Protein AF-A0A2V8VB14-F1 (afdb_monomer)

Radius of gyration: 30.66 Å; Cα contacts (8 Å, |Δi|>4): 241; chains: 1; bounding box: 61×97×70 Å

Mean predicted aligned error: 13.15 Å

Structure (mmCIF, N/CA/C/O backbone):
data_AF-A0A2V8VB14-F1
#
_entry.id   AF-A0A2V8VB14-F1
#
loop_
_atom_site.group_PDB
_atom_sit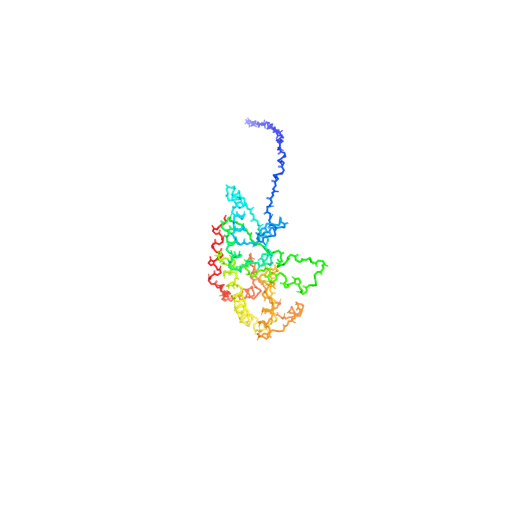e.id
_atom_site.type_symbol
_atom_site.label_atom_id
_atom_site.label_alt_id
_atom_site.label_comp_id
_atom_site.label_asym_id
_atom_site.label_entity_id
_atom_site.label_seq_id
_atom_site.pdbx_PDB_ins_code
_atom_site.Cartn_x
_atom_site.Cartn_y
_atom_site.Cartn_z
_atom_site.occupancy
_atom_site.B_iso_or_equiv
_atom_site.auth_seq_id
_atom_site.auth_comp_id
_atom_site.auth_asym_id
_atom_site.auth_atom_id
_atom_site.pdbx_PDB_model_num
ATOM 1 N N . MET A 1 1 ? -37.534 79.046 22.234 1.00 42.50 1 MET A N 1
ATOM 2 C CA . MET A 1 1 ? -36.492 79.368 21.232 1.00 42.50 1 MET A CA 1
ATOM 3 C C . MET A 1 1 ? -36.001 78.067 20.617 1.00 42.50 1 MET A C 1
ATOM 5 O O . MET A 1 1 ? -35.284 77.313 21.259 1.00 42.50 1 MET A O 1
ATOM 9 N N . SER A 1 2 ? -36.492 77.769 19.418 1.00 41.47 2 SER A N 1
ATOM 10 C CA . SER A 1 2 ? -36.273 76.523 18.681 1.00 41.47 2 SER A CA 1
ATOM 11 C C . SER A 1 2 ? -34.869 76.476 18.072 1.00 41.47 2 SER A C 1
ATOM 13 O O . SER A 1 2 ? -34.457 77.435 17.422 1.00 41.47 2 SER A O 1
ATOM 15 N N . ARG A 1 3 ? -34.145 75.357 18.207 1.00 42.75 3 ARG A N 1
ATOM 16 C CA . ARG A 1 3 ? -32.982 75.057 17.355 1.00 42.75 3 ARG A CA 1
ATOM 17 C C . ARG A 1 3 ? -33.237 73.777 16.570 1.00 42.75 3 ARG A C 1
ATOM 19 O O . ARG A 1 3 ? -33.192 72.672 17.096 1.00 42.75 3 ARG A O 1
ATOM 26 N N . CYS A 1 4 ? -33.534 73.994 15.296 1.00 43.56 4 CYS A N 1
ATOM 27 C CA . CYS A 1 4 ? -33.750 73.007 14.252 1.00 43.56 4 CYS A CA 1
ATOM 28 C C . CYS A 1 4 ? -32.384 72.449 13.805 1.00 43.56 4 CYS A C 1
ATOM 30 O O . CYS A 1 4 ? -31.527 73.219 13.367 1.00 43.56 4 CYS A O 1
ATOM 32 N N . ARG A 1 5 ? -32.147 71.138 13.936 1.00 48.31 5 ARG A N 1
ATOM 33 C CA . ARG A 1 5 ? -30.963 70.466 13.370 1.00 48.31 5 ARG A CA 1
ATOM 34 C C . ARG A 1 5 ? -31.323 69.920 11.988 1.00 48.31 5 ARG A C 1
ATOM 36 O O . ARG A 1 5 ? -32.181 69.054 11.871 1.00 48.31 5 ARG A O 1
ATOM 43 N N . ARG A 1 6 ? -30.677 70.454 10.947 1.00 46.72 6 ARG A N 1
ATOM 44 C CA . ARG A 1 6 ? -30.794 69.985 9.558 1.00 46.72 6 ARG A CA 1
ATOM 45 C C . ARG A 1 6 ? -30.084 68.636 9.410 1.00 46.72 6 ARG A C 1
ATOM 47 O O . ARG A 1 6 ? -28.916 68.526 9.773 1.00 46.72 6 ARG A O 1
ATOM 54 N N . VAL A 1 7 ? -30.779 67.642 8.865 1.00 47.66 7 VAL A N 1
ATOM 55 C CA . VAL A 1 7 ? -30.201 66.361 8.433 1.00 47.66 7 VAL A CA 1
ATOM 56 C C . VAL A 1 7 ? -29.782 66.515 6.972 1.00 47.66 7 VAL A C 1
ATOM 58 O O . VAL A 1 7 ? -30.610 66.855 6.131 1.00 47.66 7 VAL A O 1
ATOM 61 N N . ALA A 1 8 ? -28.499 66.314 6.673 1.00 46.97 8 ALA A N 1
ATOM 62 C CA . ALA A 1 8 ? -27.983 66.274 5.308 1.00 46.97 8 ALA A CA 1
ATOM 63 C C . ALA A 1 8 ? -27.996 64.820 4.813 1.00 46.97 8 ALA A C 1
ATOM 65 O O . ALA A 1 8 ? -27.338 63.964 5.401 1.00 46.97 8 ALA A O 1
ATOM 66 N N . PHE A 1 9 ? -28.750 64.539 3.750 1.00 42.75 9 PHE A N 1
ATOM 67 C CA . PHE A 1 9 ? -28.698 63.262 3.038 1.00 42.75 9 PHE A CA 1
ATOM 68 C C . PHE A 1 9 ? -27.554 63.308 2.019 1.00 42.75 9 PHE A C 1
ATOM 70 O O . PHE A 1 9 ? -27.617 64.060 1.049 1.00 42.75 9 PHE A O 1
ATOM 77 N N . ALA A 1 10 ? -26.509 62.510 2.237 1.00 46.00 10 ALA A N 1
ATOM 78 C CA . ALA A 1 10 ? -25.493 62.241 1.226 1.00 46.00 10 ALA A CA 1
ATOM 79 C C . ALA A 1 10 ? -26.018 61.144 0.286 1.00 46.00 10 ALA A C 1
ATOM 81 O O . ALA A 1 10 ? -26.235 60.010 0.712 1.00 46.00 10 ALA A O 1
ATOM 82 N N . ALA A 1 11 ? -26.262 61.485 -0.979 1.00 48.88 11 ALA A N 1
ATOM 83 C CA . ALA A 1 11 ? -26.625 60.516 -2.007 1.00 48.88 11 ALA A CA 1
ATOM 84 C C . ALA A 1 11 ? -25.375 59.719 -2.418 1.00 48.88 11 ALA A C 1
ATOM 86 O O . ALA A 1 11 ? -24.455 60.262 -3.026 1.00 48.88 11 ALA A O 1
ATOM 87 N N . LEU A 1 12 ? -25.337 58.435 -2.058 1.00 44.59 12 LEU A N 1
ATOM 88 C CA . LEU A 1 12 ? -24.282 57.500 -2.440 1.00 44.59 12 LEU A CA 1
ATOM 89 C C . LEU A 1 12 ? -24.623 56.899 -3.812 1.00 44.59 12 LEU A C 1
ATOM 91 O O . LEU A 1 12 ? -25.447 55.994 -3.916 1.00 44.59 12 LEU A O 1
ATOM 95 N N . THR A 1 13 ? -24.014 57.409 -4.881 1.00 52.06 13 THR A N 1
ATOM 96 C CA . THR A 1 13 ? -24.092 56.796 -6.215 1.00 52.06 13 THR A CA 1
ATOM 97 C C . THR A 1 13 ? -23.213 55.548 -6.257 1.00 52.06 13 THR A C 1
ATOM 99 O O . THR A 1 13 ? -21.988 55.644 -6.318 1.00 52.06 13 THR A O 1
ATOM 102 N N . ILE A 1 14 ? -23.838 54.372 -6.217 1.00 52.91 14 ILE A N 1
ATOM 103 C CA . ILE A 1 14 ? -23.174 53.083 -6.423 1.00 52.91 14 ILE A CA 1
ATOM 104 C C . ILE A 1 14 ? -23.005 52.883 -7.936 1.00 52.91 14 ILE A C 1
ATOM 106 O O . ILE A 1 14 ? -23.951 52.510 -8.627 1.00 52.91 14 ILE A O 1
ATOM 110 N N . SER A 1 15 ? -21.806 53.145 -8.463 1.00 55.78 15 SER A N 1
ATOM 111 C CA . SER A 1 15 ? -21.434 52.709 -9.815 1.00 55.78 15 SER A CA 1
ATOM 112 C C . SER A 1 15 ? -21.191 51.202 -9.802 1.00 55.78 15 SER A C 1
ATOM 114 O O . SER A 1 15 ? -20.172 50.739 -9.293 1.00 55.78 15 SER A O 1
ATOM 116 N N . LEU A 1 16 ? -22.124 50.433 -10.369 1.00 52.19 16 LEU A N 1
ATOM 117 C CA . LEU A 1 16 ? -21.922 49.018 -10.674 1.00 52.19 16 LEU A CA 1
ATOM 118 C C . LEU A 1 16 ? -20.965 48.913 -11.870 1.00 52.19 16 LEU A C 1
ATOM 120 O O . LEU A 1 16 ? -21.374 48.953 -13.028 1.00 52.19 16 LEU A O 1
ATOM 124 N N . THR A 1 17 ? -19.667 48.798 -11.603 1.00 55.78 17 THR A N 1
ATOM 125 C CA . THR A 1 17 ? -18.705 48.357 -12.615 1.00 55.78 17 THR A CA 1
ATOM 126 C C . THR A 1 17 ? -18.816 46.842 -12.743 1.00 55.78 17 THR A C 1
ATOM 128 O O . THR A 1 17 ? -18.258 46.100 -11.937 1.00 55.78 17 THR A O 1
ATOM 131 N N . THR A 1 18 ? -19.553 46.361 -13.742 1.00 58.03 18 THR A N 1
ATOM 132 C CA . THR A 1 18 ? -19.486 44.963 -14.184 1.00 58.03 18 THR A CA 1
ATOM 133 C C . THR A 1 18 ? -18.095 44.685 -14.745 1.00 58.03 18 THR A C 1
ATOM 135 O O . THR A 1 18 ? -17.812 44.964 -15.909 1.00 58.03 18 THR A O 1
ATOM 138 N N . SER A 1 19 ? -17.205 44.154 -13.910 1.00 54.72 19 SER A N 1
ATOM 139 C CA . SER A 1 19 ? -15.933 43.593 -14.355 1.00 54.72 19 SER A CA 1
ATOM 140 C C . SER A 1 19 ? -16.215 42.316 -15.145 1.00 54.72 19 SER A C 1
ATOM 142 O O . SER A 1 19 ? -16.566 41.289 -14.567 1.00 54.72 19 SER A O 1
ATOM 144 N N . LEU A 1 20 ? -16.072 42.368 -16.473 1.00 56.78 20 LEU A N 1
ATOM 145 C CA . LEU A 1 20 ? -15.938 41.153 -17.271 1.00 56.78 20 LEU A CA 1
ATOM 146 C C . LEU A 1 20 ? -14.632 40.472 -16.851 1.00 56.78 20 LEU A C 1
ATOM 148 O O . LEU A 1 20 ? -13.548 40.928 -17.209 1.00 56.78 20 LEU A O 1
ATOM 152 N N . VAL A 1 21 ? -14.734 39.392 -16.080 1.00 61.16 21 VAL A N 1
ATOM 153 C CA . VAL A 1 21 ? -13.616 38.470 -15.878 1.00 61.16 21 VAL A CA 1
ATOM 154 C C . VAL A 1 21 ? -13.456 37.695 -17.189 1.00 61.16 21 VAL A C 1
ATOM 156 O O . VAL A 1 21 ? -14.388 36.982 -17.571 1.00 61.16 21 VAL A O 1
ATOM 159 N N . PRO A 1 22 ? -12.338 37.833 -17.926 1.00 59.81 22 PRO A N 1
ATOM 160 C CA . PRO A 1 22 ? -12.114 37.012 -19.104 1.00 59.81 22 PRO A CA 1
ATOM 161 C C . PRO A 1 22 ? -12.074 35.547 -18.665 1.00 59.81 22 PRO A C 1
ATOM 163 O O . PRO A 1 22 ? -11.322 35.184 -17.761 1.00 59.81 22 PRO A O 1
ATOM 166 N N . ALA A 1 23 ? -12.903 34.710 -19.289 1.00 63.03 23 ALA A N 1
ATOM 167 C CA . ALA A 1 23 ? -12.867 33.271 -19.083 1.00 63.03 23 ALA A CA 1
ATOM 168 C C . ALA A 1 23 ? -11.473 32.766 -19.480 1.00 63.03 23 ALA A C 1
ATOM 170 O O . ALA A 1 23 ? -11.118 32.733 -20.660 1.00 63.03 23 ALA A O 1
ATOM 171 N N . GLN A 1 24 ? -10.656 32.430 -18.484 1.00 62.25 24 GLN A N 1
ATOM 172 C CA . GLN A 1 24 ? -9.349 31.833 -18.704 1.00 62.25 24 GLN A CA 1
ATOM 173 C C . GLN A 1 24 ? -9.594 30.485 -19.384 1.00 62.25 24 GLN A C 1
ATOM 175 O O . GLN A 1 24 ? -10.241 29.604 -18.817 1.00 62.25 24 GLN A O 1
ATOM 180 N N . SER A 1 25 ? -9.148 30.345 -20.634 1.00 65.25 25 SER A N 1
ATOM 181 C CA . SER A 1 25 ? -9.220 29.054 -21.319 1.00 65.25 25 SER A CA 1
ATOM 182 C C . SER A 1 25 ? -8.457 28.034 -20.470 1.00 65.25 25 SER A C 1
ATOM 184 O O . SER A 1 25 ? -7.336 28.348 -20.059 1.00 65.25 25 SER A O 1
ATOM 186 N N . PRO A 1 26 ? -9.034 26.858 -20.162 1.00 65.81 26 PRO A N 1
ATOM 187 C CA . PRO A 1 26 ? -8.383 25.906 -19.278 1.00 65.81 26 PRO A CA 1
ATOM 188 C C . PRO A 1 26 ? -7.010 25.546 -19.845 1.00 65.81 26 PRO A C 1
ATOM 190 O O . PRO A 1 26 ? -6.874 25.216 -21.028 1.00 65.81 26 PRO A O 1
ATOM 193 N N . THR A 1 27 ? -5.985 25.658 -19.004 1.00 80.19 27 THR A N 1
ATOM 194 C CA . THR A 1 27 ? -4.608 25.308 -19.346 1.00 80.19 27 THR A CA 1
ATOM 195 C C . THR A 1 27 ? -4.585 23.860 -19.831 1.00 80.19 27 THR A C 1
ATOM 197 O O . THR A 1 27 ? -5.012 22.961 -19.107 1.00 80.19 27 THR A O 1
ATOM 200 N N . LYS A 1 28 ? -4.117 23.611 -21.059 1.00 86.44 28 LYS A N 1
ATOM 201 C CA . LYS A 1 28 ? -3.974 22.241 -21.572 1.00 86.44 28 LYS A CA 1
ATOM 202 C C . LYS A 1 28 ? -2.839 21.553 -20.809 1.00 86.44 28 LYS A C 1
ATOM 204 O O . LYS A 1 28 ? -1.723 22.065 -20.796 1.00 86.44 28 LYS A O 1
ATOM 209 N N . GLN A 1 29 ? -3.129 20.422 -20.174 1.00 90.25 29 GLN A N 1
ATOM 210 C CA . GLN A 1 29 ? -2.177 19.629 -19.389 1.00 90.25 29 GLN A CA 1
ATOM 211 C C . GLN A 1 29 ? -1.968 18.262 -20.052 1.00 90.25 29 GLN A C 1
ATOM 213 O O . GLN A 1 29 ? -2.895 17.722 -20.654 1.00 90.25 29 GLN A O 1
ATOM 218 N N . VAL A 1 30 ? -0.758 17.710 -19.946 1.00 92.69 30 VAL A N 1
ATOM 219 C CA . VAL A 1 30 ? -0.406 16.380 -20.461 1.00 92.69 30 VAL A CA 1
ATOM 220 C C . VAL A 1 30 ? 0.499 15.663 -19.460 1.00 92.69 30 VAL A C 1
ATOM 222 O O . VAL A 1 30 ? 1.420 16.270 -18.918 1.00 92.69 30 VAL A O 1
ATOM 225 N N . ALA A 1 31 ? 0.229 14.380 -19.221 1.00 93.25 31 ALA A N 1
ATOM 226 C CA . ALA A 1 31 ? 1.136 13.462 -18.539 1.00 93.25 31 ALA A CA 1
ATOM 227 C C . ALA A 1 31 ? 1.784 12.554 -19.591 1.00 93.25 31 ALA A C 1
ATOM 229 O O . ALA A 1 31 ? 1.087 12.057 -20.478 1.00 93.25 31 ALA A O 1
ATOM 230 N N . ILE A 1 32 ? 3.101 12.359 -19.514 1.00 96.44 32 ILE A N 1
ATOM 231 C CA . ILE A 1 32 ? 3.838 11.524 -20.466 1.00 96.44 32 ILE A CA 1
ATOM 232 C C . ILE A 1 32 ? 4.141 10.183 -19.806 1.00 96.44 32 ILE A C 1
ATOM 234 O O . ILE A 1 32 ? 4.781 10.121 -18.756 1.00 96.44 32 ILE A O 1
ATOM 238 N N . THR A 1 33 ? 3.690 9.116 -20.456 1.00 96.31 33 THR A N 1
ATOM 239 C CA . THR A 1 33 ? 4.007 7.733 -20.099 1.00 96.31 33 THR A CA 1
ATOM 240 C C . THR A 1 33 ? 4.707 7.068 -21.279 1.00 96.31 33 THR A C 1
ATOM 242 O O . THR A 1 33 ? 4.467 7.451 -22.427 1.00 96.31 33 THR A O 1
ATOM 245 N N . ILE A 1 34 ? 5.624 6.144 -21.003 1.00 97.69 34 ILE A N 1
ATOM 246 C CA . ILE A 1 34 ? 6.343 5.385 -22.028 1.00 97.69 34 ILE A CA 1
ATOM 247 C C . ILE A 1 34 ? 6.251 3.909 -21.666 1.00 97.69 34 ILE A C 1
ATOM 249 O O . ILE A 1 34 ? 6.759 3.498 -20.624 1.00 97.69 34 ILE A O 1
ATOM 253 N N . ASP A 1 35 ? 5.607 3.137 -22.532 1.00 96.62 35 ASP A N 1
ATOM 254 C CA . ASP A 1 35 ? 5.442 1.696 -22.364 1.00 96.62 35 ASP A CA 1
ATOM 255 C C . ASP A 1 35 ? 6.637 0.934 -22.945 1.00 96.62 35 ASP A C 1
ATOM 257 O O . ASP A 1 35 ? 7.522 1.504 -23.592 1.00 96.62 35 ASP A O 1
ATOM 261 N N . ASP A 1 36 ? 6.645 -0.377 -22.721 1.00 95.62 36 ASP A N 1
ATOM 262 C CA . ASP A 1 36 ? 7.582 -1.312 -23.335 1.00 95.62 36 ASP A CA 1
ATOM 263 C C . ASP A 1 36 ? 9.054 -1.153 -22.927 1.00 95.62 36 ASP A C 1
ATOM 265 O O . ASP A 1 36 ? 9.962 -1.560 -23.658 1.00 95.62 36 ASP A O 1
ATOM 269 N N . LEU A 1 37 ? 9.343 -0.616 -21.739 1.00 96.56 37 LEU A N 1
ATOM 270 C CA . LEU A 1 37 ? 10.720 -0.605 -21.240 1.00 96.56 37 LEU A CA 1
ATOM 271 C C . LEU A 1 37 ? 11.248 -2.049 -21.100 1.00 96.56 37 LEU A C 1
ATOM 273 O O . LEU A 1 37 ? 10.503 -2.944 -20.699 1.00 96.56 37 LEU A O 1
ATOM 277 N N . PRO A 1 38 ? 12.544 -2.293 -21.367 1.00 94.62 38 PRO A N 1
ATOM 278 C CA . PRO A 1 38 ? 13.580 -1.304 -21.682 1.00 94.62 38 PRO A CA 1
ATOM 279 C C . PRO A 1 38 ? 13.706 -0.956 -23.180 1.00 94.62 38 PRO A C 1
ATOM 281 O O . PRO A 1 38 ? 14.567 -0.148 -23.530 1.00 94.62 38 PRO A O 1
ATOM 284 N N . LEU A 1 39 ? 12.897 -1.560 -24.060 1.00 93.81 39 LEU A N 1
ATOM 285 C CA . LEU A 1 39 ? 12.941 -1.341 -25.506 1.00 93.81 39 LEU A CA 1
ATOM 286 C C . LEU A 1 39 ? 11.590 -1.641 -26.179 1.00 93.81 39 LEU A C 1
ATOM 288 O O . LEU A 1 39 ? 11.083 -2.759 -26.092 1.00 93.81 39 LEU A O 1
ATOM 292 N N . GLY A 1 40 ? 11.074 -0.672 -26.941 1.00 90.06 40 GLY A N 1
ATOM 293 C CA . GLY A 1 40 ? 9.864 -0.818 -27.753 1.00 90.06 40 GLY A CA 1
ATOM 294 C C . GLY A 1 40 ? 9.991 -1.802 -28.927 1.00 90.06 40 GLY A C 1
ATOM 295 O O . GLY A 1 40 ? 11.020 -2.425 -29.162 1.00 90.06 40 GLY A O 1
ATOM 296 N N . GLY A 1 41 ? 8.908 -1.975 -29.686 1.00 82.75 41 GLY A N 1
ATOM 297 C CA . GLY A 1 41 ? 8.834 -2.917 -30.815 1.00 82.75 41 GLY A CA 1
ATOM 298 C C . GLY A 1 41 ? 9.439 -2.429 -32.140 1.00 82.75 41 GLY A C 1
ATOM 299 O O . GLY A 1 41 ? 8.901 -2.763 -33.190 1.00 82.75 41 GLY A O 1
ATOM 300 N N . ASP A 1 42 ? 10.507 -1.626 -32.127 1.00 82.69 42 ASP A N 1
ATOM 301 C CA . ASP A 1 42 ? 11.089 -1.018 -33.340 1.00 82.69 42 ASP A CA 1
ATOM 302 C C . ASP A 1 42 ? 12.119 -1.911 -34.069 1.00 82.69 42 ASP A C 1
ATOM 304 O O . ASP A 1 42 ? 12.643 -1.534 -35.117 1.00 82.69 42 ASP A O 1
ATOM 308 N N . GLY A 1 43 ? 12.402 -3.102 -33.528 1.00 81.94 43 GLY A N 1
ATOM 309 C CA . GLY A 1 43 ? 13.374 -4.051 -34.079 1.00 81.94 43 GLY A CA 1
ATOM 310 C C . GLY A 1 43 ? 14.835 -3.727 -33.751 1.00 81.94 43 GLY A C 1
ATOM 311 O O . GLY A 1 43 ? 15.732 -4.395 -34.269 1.00 81.94 43 GLY A O 1
ATOM 312 N N . SER A 1 44 ? 15.095 -2.732 -32.897 1.00 87.94 44 SER A N 1
ATOM 313 C CA . SER A 1 44 ? 16.443 -2.422 -32.422 1.00 87.94 44 SER A CA 1
ATOM 314 C C . SER A 1 44 ? 17.050 -3.581 -31.607 1.00 87.94 44 SER A C 1
ATOM 316 O O . SER A 1 44 ? 16.325 -4.379 -31.007 1.00 87.94 44 SER A O 1
ATOM 318 N N . PRO A 1 45 ? 18.391 -3.692 -31.532 1.00 90.50 45 PRO A N 1
ATOM 319 C CA . PRO A 1 45 ? 19.039 -4.688 -30.684 1.00 90.50 45 PRO A CA 1
ATOM 320 C C . PRO A 1 45 ? 18.688 -4.516 -29.197 1.00 90.50 45 PRO A C 1
ATOM 322 O O . PRO A 1 45 ? 18.844 -3.433 -28.632 1.00 90.50 45 PRO A O 1
ATOM 325 N N . CYS A 1 46 ? 18.276 -5.612 -28.553 1.00 91.12 46 CYS A N 1
ATOM 326 C CA . CYS A 1 46 ? 17.889 -5.667 -27.135 1.00 91.12 46 CYS A CA 1
ATOM 327 C C . CYS A 1 46 ? 19.079 -5.935 -26.187 1.00 91.12 46 CYS A C 1
ATOM 329 O O . CYS A 1 46 ? 18.892 -6.427 -25.075 1.00 91.12 46 CYS A O 1
ATOM 331 N N . ASP A 1 47 ? 20.313 -5.652 -26.616 1.00 94.00 47 ASP A N 1
ATOM 332 C CA . ASP A 1 47 ? 21.498 -5.758 -25.762 1.00 94.00 47 ASP A CA 1
ATOM 333 C C . ASP A 1 47 ? 21.656 -4.517 -24.867 1.00 94.00 47 ASP A C 1
ATOM 335 O O . ASP A 1 47 ? 21.224 -3.409 -25.207 1.00 94.00 47 ASP A O 1
ATOM 339 N N . PHE A 1 48 ? 22.324 -4.679 -23.721 1.00 94.56 48 PHE A N 1
ATOM 340 C CA . PHE A 1 48 ? 22.476 -3.605 -22.737 1.00 94.56 48 PHE A CA 1
ATOM 341 C C . PHE A 1 48 ? 23.124 -2.337 -23.310 1.00 94.56 48 PHE A C 1
ATOM 343 O O . PHE A 1 48 ? 22.733 -1.226 -22.954 1.00 94.56 48 PHE A O 1
ATOM 350 N N . GLN A 1 49 ? 24.098 -2.460 -24.216 1.00 95.25 49 GLN A N 1
ATOM 351 C CA . GLN A 1 49 ? 24.795 -1.296 -24.761 1.00 95.25 49 GLN A CA 1
ATOM 352 C C . GLN A 1 49 ? 23.894 -0.487 -25.693 1.00 95.25 49 GLN A C 1
ATOM 354 O O . GLN A 1 49 ? 23.913 0.748 -25.645 1.00 95.25 49 GLN A O 1
ATOM 359 N N . SER A 1 50 ? 23.105 -1.167 -26.520 1.00 94.75 50 SER A N 1
ATOM 360 C CA . SER A 1 50 ? 22.124 -0.546 -27.410 1.00 94.75 50 SER A CA 1
ATOM 361 C C . SER A 1 50 ? 21.002 0.131 -26.626 1.00 94.75 50 SER A C 1
ATOM 363 O O . SER A 1 50 ? 20.778 1.332 -26.814 1.00 94.75 50 SER A O 1
ATOM 365 N N . VAL A 1 51 ? 20.408 -0.571 -25.656 1.00 96.38 51 VAL A N 1
ATOM 366 C CA . VAL A 1 51 ? 19.387 -0.020 -24.749 1.00 96.38 51 VAL A CA 1
ATOM 367 C C . VAL A 1 51 ? 19.913 1.186 -23.976 1.00 96.38 51 VAL A C 1
ATOM 369 O O . VAL A 1 51 ? 19.241 2.214 -23.908 1.00 96.38 51 VAL A O 1
ATOM 372 N N . ARG A 1 52 ? 21.136 1.119 -23.441 1.00 96.38 52 ARG A N 1
ATOM 373 C CA . ARG A 1 52 ? 21.755 2.230 -22.708 1.00 96.38 52 ARG A CA 1
ATOM 374 C C . ARG A 1 52 ? 21.905 3.477 -23.579 1.00 96.38 52 ARG A C 1
ATOM 376 O O . ARG A 1 52 ? 21.559 4.572 -23.141 1.00 96.38 52 ARG A O 1
ATOM 383 N N . ARG A 1 53 ? 22.408 3.336 -24.813 1.00 97.19 53 ARG A N 1
ATOM 384 C CA . ARG A 1 53 ? 22.579 4.477 -25.736 1.00 97.19 53 ARG A CA 1
ATOM 385 C C . ARG A 1 53 ? 21.242 5.100 -26.121 1.00 97.19 53 ARG A C 1
ATOM 387 O O . ARG A 1 53 ? 21.127 6.323 -26.126 1.00 97.19 53 ARG A O 1
ATOM 394 N N . MET A 1 54 ? 20.249 4.271 -26.435 1.00 96.81 54 MET A N 1
ATOM 395 C CA . MET A 1 54 ? 18.899 4.734 -26.749 1.00 96.81 54 MET A CA 1
ATOM 396 C C . MET A 1 54 ? 18.280 5.462 -25.550 1.00 96.81 54 MET A C 1
ATOM 398 O O . MET A 1 54 ? 17.841 6.599 -25.691 1.00 96.81 54 MET A O 1
ATOM 402 N N . THR A 1 55 ? 18.315 4.845 -24.368 1.00 97.38 55 THR A N 1
ATOM 403 C CA . THR A 1 55 ? 17.732 5.390 -23.134 1.00 97.38 55 THR A CA 1
ATOM 404 C C . THR A 1 55 ? 18.346 6.739 -22.767 1.00 97.38 55 THR A C 1
ATOM 406 O O . THR A 1 55 ? 17.620 7.673 -22.444 1.00 97.38 55 THR A O 1
ATOM 409 N N . ALA A 1 56 ? 19.672 6.890 -22.879 1.00 97.62 56 ALA A N 1
ATOM 410 C CA . ALA A 1 56 ? 20.335 8.171 -22.628 1.00 97.62 56 ALA A CA 1
ATOM 411 C C . ALA A 1 56 ? 19.812 9.291 -23.545 1.00 97.62 56 ALA A C 1
ATOM 413 O O . ALA A 1 56 ? 19.511 10.381 -23.068 1.00 97.62 56 ALA A O 1
ATOM 414 N N . ARG A 1 57 ? 19.662 9.007 -24.846 1.00 97.56 57 ARG A N 1
ATOM 415 C CA . ARG A 1 57 ? 19.135 9.971 -25.829 1.00 97.56 57 ARG A CA 1
ATOM 416 C C . ARG A 1 57 ? 17.657 10.280 -25.602 1.00 97.56 57 ARG A C 1
ATOM 418 O O . ARG A 1 57 ? 17.243 11.419 -25.774 1.00 97.56 57 ARG A O 1
ATOM 425 N N . LEU A 1 58 ? 16.868 9.276 -25.219 1.00 97.56 58 LEU A N 1
ATOM 426 C CA . LEU A 1 58 ? 15.442 9.440 -24.940 1.00 97.56 58 LEU A CA 1
ATOM 427 C C . LEU A 1 58 ? 15.204 10.321 -23.708 1.00 97.56 58 LEU A C 1
ATOM 429 O O . LEU A 1 58 ? 14.310 11.160 -23.729 1.00 97.56 58 LEU A O 1
ATOM 433 N N . LEU A 1 59 ? 16.004 10.144 -22.652 1.00 98.06 59 LEU A N 1
ATOM 434 C CA . LEU A 1 59 ? 15.837 10.848 -21.378 1.00 98.06 59 LEU A CA 1
ATOM 435 C C . LEU A 1 59 ? 16.421 12.267 -21.366 1.00 98.06 59 LEU A C 1
ATOM 437 O O . LEU A 1 59 ? 15.992 13.088 -20.557 1.00 98.06 59 LEU A O 1
ATOM 441 N N . GLU A 1 60 ? 17.356 12.581 -22.264 1.00 97.88 60 GLU A N 1
ATOM 442 C CA . GLU A 1 60 ? 17.970 13.909 -22.386 1.00 97.88 60 GLU A CA 1
ATOM 443 C C . GLU A 1 60 ? 16.953 15.075 -22.386 1.00 97.88 60 GLU A C 1
ATOM 445 O O . GLU A 1 60 ? 17.086 15.963 -21.536 1.00 97.88 60 GLU A O 1
ATOM 450 N N . PRO A 1 61 ? 15.908 15.103 -23.242 1.00 97.81 61 PRO A N 1
ATOM 451 C CA . PRO A 1 61 ? 14.932 16.193 -23.239 1.00 97.81 61 PRO A CA 1
ATOM 452 C C . PRO A 1 61 ? 14.111 16.277 -21.945 1.00 97.81 61 PRO A C 1
ATOM 454 O O . PRO A 1 61 ? 13.799 17.388 -21.511 1.00 97.81 61 PRO A O 1
ATOM 457 N N . PHE A 1 62 ? 13.789 15.143 -21.310 1.00 97.25 62 PHE A N 1
ATOM 458 C CA . PHE A 1 62 ? 13.054 15.120 -20.039 1.00 97.25 62 PHE A CA 1
ATOM 459 C C . PHE A 1 62 ? 13.871 15.757 -18.918 1.00 97.25 62 PHE A C 1
ATOM 461 O O . PHE A 1 62 ? 13.355 16.586 -18.170 1.00 97.25 62 PHE A O 1
ATOM 468 N N . ILE A 1 63 ? 15.167 15.444 -18.860 1.00 96.06 63 ILE A N 1
ATOM 469 C CA . ILE A 1 63 ? 16.097 16.036 -17.896 1.00 96.06 63 ILE A CA 1
ATOM 470 C C . ILE A 1 63 ? 16.261 17.536 -18.169 1.00 96.06 63 ILE A C 1
ATOM 472 O O . ILE A 1 63 ? 16.099 18.350 -17.259 1.00 96.06 63 ILE A O 1
ATOM 476 N N . ALA A 1 64 ? 16.543 17.917 -19.420 1.00 96.38 64 ALA A N 1
ATOM 477 C CA . ALA A 1 64 ? 16.817 19.305 -19.797 1.00 96.38 64 ALA A CA 1
ATOM 478 C C . ALA A 1 64 ? 15.633 20.242 -19.511 1.00 96.38 64 ALA A C 1
ATOM 480 O O . ALA A 1 64 ? 15.823 21.380 -19.079 1.00 96.38 64 ALA A O 1
ATOM 481 N N . GLN A 1 65 ? 14.409 19.753 -19.722 1.00 96.19 65 GLN A N 1
ATOM 482 C CA . GLN A 1 65 ? 13.181 20.528 -19.543 1.00 96.19 65 GLN A CA 1
ATOM 483 C C . GLN A 1 65 ? 12.490 20.266 -18.196 1.00 96.19 65 GLN A C 1
ATOM 485 O O . GLN A 1 65 ? 11.467 20.885 -17.916 1.00 96.19 65 GLN A O 1
ATOM 490 N N . ARG A 1 66 ? 13.050 19.387 -17.349 1.00 93.31 66 ARG A N 1
ATOM 491 C CA . ARG A 1 66 ? 12.455 18.935 -16.076 1.00 93.31 66 ARG A CA 1
ATOM 492 C C . ARG A 1 66 ? 11.019 18.429 -16.245 1.00 93.31 66 ARG A C 1
ATOM 494 O O . ARG A 1 66 ? 10.139 18.747 -15.447 1.00 93.31 66 ARG A O 1
ATOM 501 N N . VAL A 1 67 ? 10.782 17.672 -17.312 1.00 95.12 67 VAL A N 1
ATOM 502 C CA . VAL A 1 67 ? 9.460 17.133 -17.642 1.00 95.12 67 VAL A CA 1
ATOM 503 C C . VAL A 1 67 ? 9.264 15.810 -16.897 1.00 95.12 67 VAL A C 1
ATOM 505 O O . VAL A 1 67 ? 10.075 14.903 -17.086 1.00 95.12 67 VAL A O 1
ATOM 508 N N . PRO A 1 68 ? 8.208 15.667 -16.073 1.00 91.81 68 PRO A N 1
ATOM 509 C CA . PRO A 1 68 ? 7.886 14.398 -15.430 1.00 91.81 68 PRO A CA 1
ATOM 510 C C . PRO A 1 68 ? 7.550 13.320 -16.463 1.00 91.81 68 PRO A C 1
ATOM 512 O O . PRO A 1 68 ? 6.857 13.589 -17.447 1.00 91.81 68 PRO A O 1
ATOM 515 N N . VAL A 1 69 ? 8.009 12.095 -16.217 1.00 95.81 69 VAL A N 1
ATOM 516 C CA . VAL A 1 69 ? 7.735 10.936 -17.071 1.00 95.81 69 VAL A CA 1
ATOM 517 C C . VAL A 1 69 ? 7.594 9.675 -16.226 1.00 95.81 69 VAL A C 1
ATOM 519 O O . VAL A 1 69 ? 8.291 9.509 -15.224 1.00 95.81 69 VAL A O 1
ATOM 522 N N . THR A 1 70 ? 6.702 8.778 -16.637 1.00 97.31 70 THR A N 1
ATOM 523 C CA . THR A 1 70 ? 6.547 7.447 -16.035 1.00 97.31 70 THR A CA 1
ATOM 524 C C . THR A 1 70 ? 6.843 6.377 -17.082 1.00 97.31 70 THR A C 1
ATOM 526 O O . THR A 1 70 ? 6.275 6.413 -18.171 1.00 97.31 70 THR A O 1
ATOM 529 N N . GLY A 1 71 ? 7.736 5.436 -16.771 1.00 97.56 71 GLY A N 1
ATOM 530 C CA . GLY A 1 71 ? 8.063 4.304 -17.642 1.00 97.56 71 GLY A CA 1
ATOM 531 C C . GLY A 1 71 ? 7.400 3.008 -17.175 1.00 97.56 71 GLY A C 1
ATOM 532 O O . GLY A 1 71 ? 7.474 2.685 -15.992 1.00 97.56 71 GLY A O 1
ATOM 533 N N . PHE A 1 72 ? 6.793 2.242 -18.080 1.00 97.94 72 PHE A N 1
ATOM 534 C CA . PHE A 1 72 ? 6.184 0.944 -17.780 1.00 97.94 72 PHE A CA 1
ATOM 535 C C . PHE A 1 72 ? 7.042 -0.207 -18.331 1.00 97.94 72 PHE A C 1
ATOM 537 O O . PHE A 1 72 ? 7.383 -0.242 -19.512 1.00 97.94 72 PHE A O 1
ATOM 544 N N . VAL A 1 73 ? 7.434 -1.135 -17.452 1.00 97.94 73 VAL A N 1
ATOM 545 C CA . VAL A 1 73 ? 8.501 -2.120 -17.690 1.00 97.94 73 VAL A CA 1
ATOM 546 C C . VAL A 1 73 ? 7.954 -3.509 -18.013 1.00 97.94 73 VAL A C 1
ATOM 548 O O . VAL A 1 73 ? 7.153 -4.058 -17.258 1.00 97.94 73 VAL A O 1
ATOM 551 N N . ASN A 1 74 ? 8.470 -4.108 -19.091 1.00 97.00 74 ASN A N 1
ATOM 552 C CA . ASN A 1 74 ? 8.374 -5.534 -19.389 1.00 97.00 74 ASN A CA 1
ATOM 553 C C . ASN A 1 74 ? 9.703 -6.241 -19.100 1.00 97.00 74 ASN A C 1
ATOM 555 O O . ASN A 1 74 ? 10.584 -6.322 -19.961 1.00 97.00 74 ASN A O 1
ATOM 559 N N . GLU A 1 75 ? 9.857 -6.809 -17.904 1.00 95.88 75 GLU A N 1
ATOM 560 C CA . GLU A 1 75 ? 11.129 -7.432 -17.496 1.00 95.88 75 GLU A CA 1
ATOM 561 C C . GLU A 1 75 ? 11.549 -8.628 -18.370 1.00 95.88 75 GLU A C 1
ATOM 563 O O . GLU A 1 75 ? 12.727 -8.973 -18.427 1.00 95.88 75 GLU A O 1
ATOM 568 N N . GLY A 1 76 ? 10.604 -9.258 -19.072 1.00 93.31 76 GLY A N 1
ATOM 569 C CA . GLY A 1 76 ? 10.836 -10.401 -19.953 1.00 93.31 76 GLY A CA 1
ATOM 570 C C . GLY A 1 76 ? 11.151 -10.055 -21.408 1.00 93.31 76 GLY A C 1
ATOM 571 O O . GLY A 1 76 ? 11.340 -10.972 -22.208 1.00 93.31 76 GLY A O 1
ATOM 572 N N . ARG A 1 77 ? 11.190 -8.768 -21.781 1.00 90.06 77 ARG A N 1
ATOM 573 C CA . ARG A 1 77 ? 11.303 -8.349 -23.187 1.00 90.06 77 ARG A 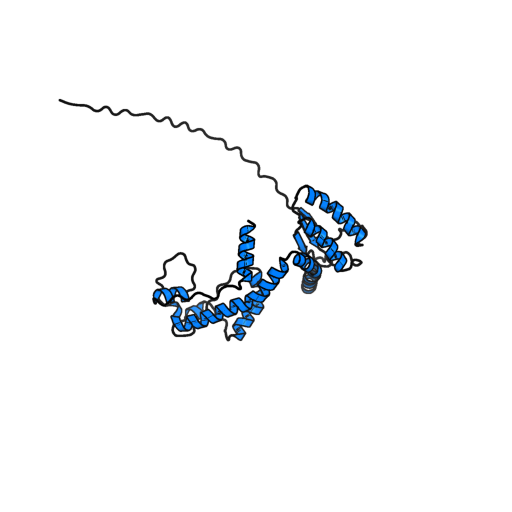CA 1
ATOM 574 C C . ARG A 1 77 ? 12.702 -8.573 -23.767 1.00 90.06 77 ARG A C 1
ATOM 576 O O . ARG A 1 77 ? 12.848 -9.304 -24.747 1.00 90.06 77 ARG A O 1
ATOM 583 N N . CYS A 1 78 ? 13.740 -8.015 -23.140 1.00 90.69 78 CYS A N 1
ATOM 584 C CA . CYS A 1 78 ? 15.134 -8.236 -23.546 1.00 90.69 78 CYS A CA 1
ATOM 585 C C . CYS A 1 78 ? 15.718 -9.490 -22.884 1.00 90.69 78 CYS A C 1
ATOM 587 O O . CYS A 1 78 ? 16.406 -9.402 -21.872 1.00 90.69 78 CYS A O 1
ATOM 589 N N . ARG A 1 79 ? 15.461 -10.664 -23.472 1.00 85.00 79 ARG A N 1
ATOM 590 C CA . ARG A 1 79 ? 15.898 -11.967 -22.927 1.00 85.00 79 ARG A CA 1
ATOM 591 C C . ARG A 1 79 ? 17.416 -12.141 -22.812 1.00 85.00 79 ARG A C 1
ATOM 593 O O . ARG A 1 79 ? 17.860 -12.890 -21.948 1.00 85.00 79 ARG A O 1
ATOM 600 N N . ASP A 1 80 ? 18.185 -11.444 -23.643 1.00 85.38 80 ASP A N 1
ATOM 601 C CA . ASP A 1 80 ? 19.654 -11.490 -23.620 1.00 85.38 80 ASP A CA 1
ATOM 602 C C . ASP A 1 80 ? 20.260 -10.592 -22.529 1.00 85.38 80 ASP A C 1
ATOM 604 O O . ASP A 1 80 ? 21.464 -10.635 -22.282 1.00 85.38 80 ASP A O 1
ATOM 608 N N . MET A 1 81 ? 19.437 -9.771 -21.870 1.00 91.75 81 MET A N 1
ATOM 609 C CA . MET A 1 81 ? 19.867 -8.878 -20.806 1.00 91.75 81 MET A CA 1
ATOM 610 C C . MET A 1 81 ? 19.788 -9.586 -19.455 1.00 91.75 81 MET A C 1
ATOM 612 O O . MET A 1 81 ? 18.759 -10.148 -19.076 1.00 91.75 81 MET A O 1
ATOM 616 N N . THR A 1 82 ? 20.869 -9.526 -18.682 1.00 95.06 82 THR A N 1
ATOM 617 C CA . THR A 1 82 ? 20.851 -10.044 -17.311 1.00 95.06 82 THR A CA 1
ATOM 618 C C . THR A 1 82 ? 19.976 -9.163 -16.405 1.00 95.06 82 THR A C 1
ATOM 620 O O . THR A 1 82 ? 19.855 -7.959 -16.646 1.00 95.06 82 THR A O 1
ATOM 623 N N . PRO A 1 83 ? 19.434 -9.687 -15.286 1.00 93.88 83 PRO A N 1
ATOM 624 C CA . PRO A 1 83 ? 18.684 -8.869 -14.326 1.00 93.88 83 PRO A CA 1
ATOM 625 C C . PRO A 1 83 ? 19.460 -7.645 -13.816 1.00 93.88 83 PRO A C 1
ATOM 627 O O . PRO A 1 83 ? 18.877 -6.594 -13.562 1.00 93.88 83 PRO A O 1
ATOM 630 N N . ARG A 1 84 ? 20.792 -7.758 -13.700 1.00 94.12 84 ARG A N 1
ATOM 631 C CA . ARG A 1 84 ? 21.680 -6.656 -13.299 1.00 94.12 84 ARG A CA 1
ATOM 632 C C . ARG A 1 84 ? 21.742 -5.556 -14.359 1.00 94.12 84 ARG A C 1
ATOM 634 O O . ARG A 1 84 ? 21.742 -4.380 -14.014 1.00 94.12 84 ARG A O 1
ATOM 641 N N . GLU A 1 85 ? 21.830 -5.927 -15.629 1.00 96.44 85 GLU A N 1
ATOM 642 C CA . GLU A 1 85 ? 21.852 -4.968 -16.736 1.00 96.44 85 GLU A CA 1
ATOM 643 C C . GLU A 1 85 ? 20.494 -4.289 -16.914 1.00 96.44 85 GLU A C 1
ATOM 645 O O . GLU A 1 85 ? 20.452 -3.075 -17.108 1.00 96.44 85 GLU A O 1
ATOM 650 N N . LEU A 1 86 ? 19.393 -5.034 -16.754 1.00 96.62 86 LEU A N 1
ATOM 651 C CA . LEU A 1 86 ? 18.051 -4.454 -16.750 1.00 96.62 86 LEU A CA 1
ATOM 652 C C . LEU A 1 86 ? 17.910 -3.437 -15.617 1.00 96.62 86 LEU A C 1
ATOM 654 O O . LEU A 1 86 ? 17.524 -2.300 -15.870 1.00 96.62 86 LEU A O 1
ATOM 658 N N . HIS A 1 87 ? 18.308 -3.799 -14.394 1.00 95.31 87 HIS A N 1
ATOM 659 C CA . HIS A 1 87 ? 18.333 -2.871 -13.262 1.00 95.31 87 HIS A CA 1
ATOM 660 C C . HIS A 1 87 ? 19.142 -1.608 -13.594 1.00 95.31 87 HIS A C 1
ATOM 662 O O . HIS A 1 87 ? 18.650 -0.4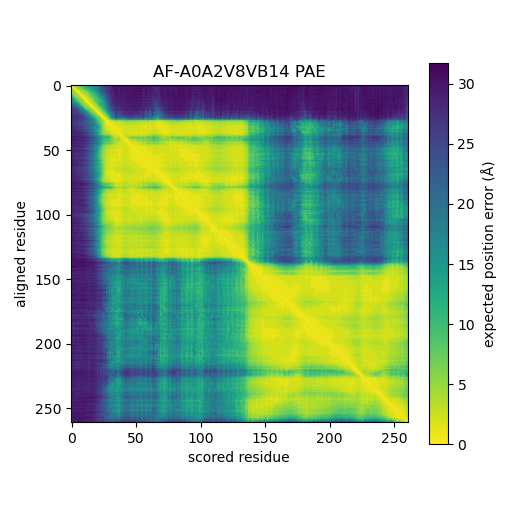98 -13.419 1.00 95.31 87 HIS A O 1
ATOM 668 N N . ALA A 1 88 ? 20.349 -1.755 -14.149 1.00 95.38 88 ALA A N 1
ATOM 669 C CA . ALA A 1 88 ? 21.189 -0.617 -14.519 1.00 95.38 88 ALA A CA 1
ATOM 670 C C . ALA A 1 88 ? 20.558 0.280 -15.604 1.00 95.38 88 ALA A C 1
ATOM 672 O O . ALA A 1 88 ? 20.803 1.489 -15.611 1.00 95.38 88 ALA A O 1
ATOM 673 N N . ALA A 1 89 ? 19.754 -0.282 -16.514 1.00 96.50 89 ALA A N 1
ATOM 674 C CA . ALA A 1 89 ? 18.968 0.492 -17.470 1.00 96.50 89 ALA A CA 1
ATOM 675 C C . ALA A 1 89 ? 17.829 1.252 -16.769 1.00 96.50 89 ALA A C 1
ATOM 677 O O . ALA A 1 89 ? 17.662 2.449 -17.007 1.00 96.50 89 ALA A O 1
ATOM 678 N N . LEU A 1 90 ? 17.099 0.608 -15.852 1.00 96.75 90 LEU A N 1
ATOM 679 C CA . LEU A 1 90 ? 16.051 1.249 -15.046 1.00 96.75 90 LEU A CA 1
ATOM 680 C C . LEU A 1 90 ? 16.611 2.371 -14.152 1.00 96.75 90 LEU A C 1
ATOM 682 O O . LEU A 1 90 ? 16.001 3.432 -14.043 1.00 96.75 90 LEU A O 1
ATOM 686 N N . ASP A 1 91 ? 17.823 2.221 -13.616 1.00 95.62 91 ASP A N 1
ATOM 687 C CA . ASP A 1 91 ? 18.517 3.275 -12.862 1.00 95.62 91 ASP A CA 1
ATOM 688 C C . ASP A 1 91 ? 18.758 4.549 -13.678 1.00 95.62 91 ASP A C 1
ATOM 690 O O . ASP A 1 91 ? 18.932 5.635 -13.119 1.00 95.62 91 ASP A O 1
ATOM 694 N N . MET A 1 92 ? 18.825 4.458 -15.008 1.00 96.81 92 MET A N 1
ATOM 695 C CA . MET A 1 92 ? 18.921 5.647 -15.858 1.00 96.81 92 MET A CA 1
ATOM 696 C C . MET A 1 92 ? 17.615 6.440 -15.833 1.00 96.81 92 MET A C 1
ATOM 698 O O . MET A 1 92 ? 17.654 7.652 -15.629 1.00 96.81 92 MET A O 1
ATOM 702 N N . TRP A 1 93 ? 16.477 5.753 -15.966 1.00 97.31 93 TRP A N 1
ATOM 703 C CA . TRP A 1 93 ? 15.144 6.348 -15.843 1.00 97.31 93 TRP A CA 1
ATOM 704 C C . TRP A 1 93 ? 14.955 6.971 -14.469 1.00 97.31 93 TRP A C 1
ATOM 706 O O . TRP A 1 93 ? 14.555 8.129 -14.349 1.00 97.31 93 TRP A O 1
ATOM 716 N N . LEU A 1 94 ? 15.342 6.238 -13.427 1.00 94.19 94 LEU A N 1
ATOM 717 C CA . LEU A 1 94 ? 15.214 6.726 -12.068 1.00 94.19 94 LEU A CA 1
ATOM 718 C C . LEU A 1 94 ? 16.079 7.979 -11.820 1.00 94.19 94 LEU A C 1
ATOM 720 O O . LEU A 1 94 ? 15.603 8.976 -11.279 1.00 94.19 94 LEU A O 1
ATOM 724 N N . ARG A 1 95 ? 17.334 7.993 -12.279 1.00 92.19 95 ARG A N 1
ATOM 725 C CA . ARG A 1 95 ? 18.198 9.186 -12.173 1.00 92.19 95 ARG A CA 1
ATOM 726 C C . ARG A 1 95 ? 17.704 10.377 -12.994 1.00 92.19 95 ARG A C 1
ATOM 728 O O . ARG A 1 95 ? 17.998 11.509 -12.625 1.00 92.19 95 ARG A O 1
ATOM 735 N N . ALA A 1 96 ? 16.939 10.139 -14.058 1.00 93.19 96 ALA A N 1
ATOM 736 C CA . ALA A 1 96 ? 16.269 11.191 -14.818 1.00 93.19 96 ALA A CA 1
ATOM 737 C C . ALA A 1 96 ? 15.033 11.772 -14.102 1.00 93.19 96 ALA A C 1
ATOM 739 O O . ALA A 1 96 ? 14.426 12.713 -14.606 1.00 93.19 96 ALA A O 1
ATOM 740 N N . GLY A 1 97 ? 14.669 11.239 -12.929 1.00 90.12 97 GLY A N 1
ATOM 741 C CA . GLY A 1 97 ? 13.499 11.664 -12.164 1.00 90.12 97 GLY A CA 1
ATOM 742 C C . GLY A 1 97 ? 12.207 10.949 -12.555 1.00 90.12 97 GLY A C 1
ATOM 743 O O . GLY A 1 97 ? 11.149 11.370 -12.101 1.00 90.12 97 GLY A O 1
ATOM 744 N N . ALA A 1 98 ? 12.279 9.883 -13.358 1.00 94.62 98 ALA A N 1
ATOM 745 C CA . ALA A 1 98 ? 11.101 9.132 -13.773 1.00 94.62 98 ALA A CA 1
ATOM 746 C C . ALA A 1 98 ? 10.537 8.257 -12.644 1.00 94.62 98 ALA A C 1
ATOM 748 O O . ALA A 1 98 ? 11.299 7.723 -11.830 1.00 94.62 98 ALA A O 1
ATOM 749 N N . ASP A 1 99 ? 9.222 8.050 -12.665 1.00 93.69 99 ASP A N 1
ATOM 750 C CA . ASP A 1 99 ? 8.569 6.944 -11.960 1.00 93.69 99 ASP A CA 1
ATOM 751 C C . ASP A 1 99 ? 8.605 5.679 -12.827 1.00 93.69 99 ASP A C 1
ATOM 753 O O . ASP A 1 99 ? 8.665 5.764 -14.057 1.00 93.69 99 ASP A O 1
ATOM 757 N N . LEU A 1 100 ? 8.550 4.502 -12.199 1.00 95.25 100 LEU A N 1
ATOM 758 C CA . LEU A 1 100 ? 8.483 3.221 -12.904 1.00 95.25 100 LEU A CA 1
ATOM 759 C C . LEU A 1 100 ? 7.252 2.423 -12.478 1.00 95.25 100 LEU A C 1
ATOM 761 O O . LEU A 1 100 ? 6.925 2.351 -11.294 1.00 95.25 100 LEU A O 1
ATOM 765 N N . GLY A 1 101 ? 6.598 1.803 -13.455 1.00 92.88 101 GLY A N 1
ATOM 766 C CA . GLY A 1 101 ? 5.473 0.898 -13.275 1.00 92.88 101 GLY A CA 1
ATOM 767 C C . GLY A 1 101 ? 5.700 -0.437 -13.977 1.00 92.88 101 GLY A C 1
ATOM 768 O O . GLY A 1 101 ? 6.569 -0.581 -14.831 1.00 92.88 101 GLY A O 1
ATOM 769 N N . ASN A 1 102 ? 4.894 -1.424 -13.614 1.00 95.06 102 ASN A N 1
ATOM 770 C CA . ASN A 1 102 ? 4.912 -2.760 -14.199 1.00 95.06 102 ASN A CA 1
ATOM 771 C C . ASN A 1 102 ? 3.994 -2.812 -15.433 1.00 95.06 102 ASN A C 1
ATOM 773 O O . ASN A 1 102 ? 2.856 -2.347 -15.362 1.00 95.06 102 ASN A O 1
ATOM 777 N N . HIS A 1 103 ? 4.472 -3.384 -16.542 1.00 96.94 103 HIS A N 1
ATOM 778 C CA . HIS A 1 103 ? 3.711 -3.555 -17.785 1.00 96.94 103 HIS A CA 1
ATOM 779 C C . HIS A 1 103 ? 3.432 -5.024 -18.139 1.00 96.94 103 HIS A C 1
ATOM 781 O O . HIS A 1 103 ? 3.241 -5.351 -19.306 1.00 96.94 103 HIS A O 1
ATOM 787 N N . THR A 1 104 ? 3.391 -5.918 -17.145 1.00 96.19 104 THR A N 1
ATOM 788 C CA . THR A 1 104 ? 3.501 -7.389 -17.252 1.00 96.19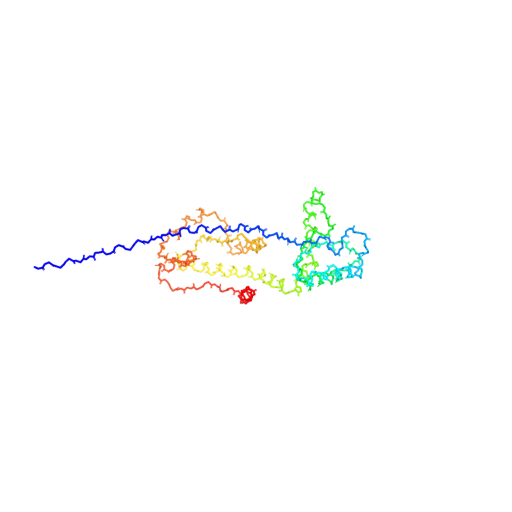 104 THR A CA 1
ATOM 789 C C . THR A 1 104 ? 4.907 -7.862 -17.621 1.00 96.19 104 THR A C 1
ATOM 791 O O . THR A 1 104 ? 5.725 -7.101 -18.127 1.00 96.19 104 THR A O 1
ATOM 794 N N . TYR A 1 105 ? 5.215 -9.137 -17.388 1.00 96.81 105 TYR A N 1
ATOM 795 C CA . TYR A 1 105 ? 6.533 -9.691 -17.687 1.00 96.81 105 TYR A CA 1
ATOM 796 C C . TYR A 1 105 ? 6.828 -9.749 -19.195 1.00 96.81 105 TYR A C 1
ATOM 798 O O . TYR A 1 105 ? 7.845 -9.223 -19.641 1.00 96.81 105 TYR A O 1
ATOM 806 N N . SER A 1 106 ? 5.954 -10.376 -19.981 1.00 94.44 106 SER A N 1
ATOM 807 C CA . SER A 1 106 ? 6.180 -10.683 -21.401 1.00 94.44 106 SER A CA 1
ATOM 808 C C . SER A 1 106 ? 5.294 -9.900 -22.368 1.00 94.44 106 SER A C 1
ATOM 810 O O . SER A 1 106 ? 5.298 -10.210 -23.558 1.00 94.44 106 SER A O 1
ATOM 812 N N . HIS A 1 107 ? 4.568 -8.889 -21.875 1.00 94.69 107 HIS A N 1
ATOM 813 C CA . HIS A 1 107 ? 3.554 -8.161 -22.642 1.00 94.69 107 HIS A CA 1
ATOM 814 C C . HIS A 1 107 ? 2.386 -9.087 -23.060 1.00 94.69 107 HIS A C 1
ATOM 816 O O . HIS A 1 107 ? 1.950 -9.122 -24.214 1.00 94.69 107 HIS A O 1
ATOM 822 N N . ALA A 1 108 ? 1.905 -9.897 -22.108 1.00 93.25 108 ALA A N 1
ATOM 823 C CA . ALA A 1 108 ? 0.839 -10.872 -22.330 1.00 93.25 108 ALA A CA 1
ATOM 824 C C . ALA A 1 108 ? -0.528 -10.194 -22.530 1.00 93.25 108 ALA A C 1
ATOM 826 O O . ALA A 1 108 ? -0.877 -9.251 -21.822 1.00 93.25 108 ALA A O 1
ATOM 827 N N . ASP A 1 109 ? -1.338 -10.709 -23.458 1.00 92.94 109 ASP A N 1
ATOM 828 C CA . ASP A 1 109 ? -2.693 -10.200 -23.690 1.00 92.94 109 ASP A CA 1
ATOM 829 C C . ASP A 1 109 ? -3.647 -10.690 -22.595 1.00 92.94 109 ASP A C 1
ATOM 831 O O . ASP A 1 109 ? -3.944 -11.885 -22.495 1.00 92.94 109 ASP A O 1
ATOM 835 N N . LEU A 1 110 ? -4.158 -9.755 -21.792 1.00 89.25 110 LEU A N 1
ATOM 836 C CA . LEU A 1 110 ? -5.116 -10.015 -20.717 1.00 89.25 110 LEU A CA 1
ATOM 837 C C . LEU A 1 110 ? -6.356 -10.787 -21.187 1.00 89.25 110 LEU A C 1
ATOM 839 O O . LEU A 1 110 ? -6.879 -11.610 -20.440 1.00 89.25 110 LEU A O 1
ATOM 843 N N . SER A 1 111 ? -6.822 -10.547 -22.413 1.00 93.56 111 SER A N 1
ATOM 844 C CA . SER A 1 111 ? -8.055 -11.147 -22.943 1.00 93.56 111 SER A CA 1
ATOM 845 C C . SER A 1 111 ? -7.890 -12.625 -23.287 1.00 93.56 111 SER A C 1
ATOM 847 O O . SER A 1 111 ? -8.869 -13.368 -23.334 1.00 93.56 111 SER A O 1
ATOM 849 N N . HIS A 1 112 ? -6.650 -13.055 -23.520 1.00 94.06 112 HIS A N 1
ATOM 850 C CA . HIS A 1 112 ? -6.321 -14.399 -23.991 1.00 94.06 112 HIS A CA 1
ATOM 851 C C . HIS A 1 112 ? -5.435 -15.178 -23.010 1.00 94.06 112 HIS A C 1
ATOM 853 O O . HIS A 1 112 ? -5.139 -16.350 -23.240 1.00 94.06 112 HIS A O 1
ATOM 859 N N . THR A 1 113 ? -5.039 -14.554 -21.899 1.00 94.69 113 THR A N 1
ATOM 860 C CA . THR A 1 113 ? -4.204 -15.170 -20.866 1.00 94.69 113 THR A CA 1
ATOM 861 C C . THR A 1 113 ? -5.075 -15.608 -19.684 1.00 94.69 113 THR A C 1
ATOM 863 O O . THR A 1 113 ? -5.771 -14.777 -19.097 1.00 94.69 113 THR A O 1
ATOM 866 N N . PRO A 1 114 ? -5.041 -16.890 -19.270 1.00 97.31 114 PRO A N 1
ATOM 867 C CA . PRO A 1 114 ? -5.731 -17.348 -18.069 1.00 97.31 114 PRO A CA 1
ATOM 868 C C . PRO A 1 114 ? -5.376 -16.504 -16.839 1.00 97.31 114 PRO A C 1
ATOM 870 O O . PRO A 1 114 ? -4.212 -16.179 -16.620 1.00 97.31 114 PRO A O 1
ATOM 873 N N . VAL A 1 115 ? -6.358 -16.212 -15.978 1.00 95.62 115 VAL A N 1
ATOM 874 C CA . VAL A 1 115 ? -6.185 -15.317 -14.813 1.00 95.62 115 VAL A CA 1
ATOM 875 C C . VAL A 1 115 ? -4.994 -15.701 -13.929 1.00 95.62 115 VAL A C 1
ATOM 877 O O . VAL A 1 115 ? -4.273 -14.824 -13.462 1.00 95.62 115 VAL A O 1
ATOM 880 N N . ALA A 1 116 ? -4.778 -16.998 -13.686 1.00 94.19 116 ALA A N 1
ATOM 881 C CA . ALA A 1 116 ? -3.636 -17.465 -12.898 1.00 94.19 116 ALA A CA 1
ATOM 882 C C . ALA A 1 116 ? -2.300 -17.094 -13.563 1.00 94.19 116 ALA A C 1
ATOM 884 O O . ALA A 1 116 ? -1.438 -16.510 -12.918 1.00 94.19 116 ALA A O 1
ATOM 885 N N . GLN A 1 117 ? -2.179 -17.328 -14.870 1.00 94.06 117 GLN A N 1
ATOM 886 C CA . GLN A 1 117 ? -0.988 -16.976 -15.636 1.00 94.06 117 GLN A CA 1
ATOM 887 C C . GLN A 1 117 ? -0.795 -15.457 -15.718 1.00 94.06 117 GLN A C 1
ATOM 889 O O . GLN A 1 117 ? 0.325 -14.974 -15.612 1.00 94.06 117 GLN A O 1
ATOM 894 N N . TYR A 1 118 ? -1.872 -14.680 -15.840 1.00 94.62 118 TYR A N 1
ATOM 895 C CA . TYR A 1 118 ? -1.762 -13.223 -15.865 1.00 94.62 118 TYR A CA 1
ATOM 896 C C . TYR A 1 118 ? -1.300 -12.654 -14.511 1.00 94.62 118 TYR A C 1
ATOM 898 O O . TYR A 1 118 ? -0.522 -11.704 -14.462 1.00 94.62 118 TYR A O 1
ATOM 906 N N . LYS A 1 119 ? -1.709 -13.260 -13.387 1.00 93.31 119 LYS A N 1
ATOM 907 C CA . LYS A 1 119 ? -1.163 -12.914 -12.060 1.00 93.31 119 LYS A CA 1
ATOM 908 C C . LYS A 1 119 ? 0.336 -13.199 -11.966 1.00 93.31 119 LYS A C 1
ATOM 910 O O . LYS A 1 119 ? 1.069 -12.400 -11.377 1.00 93.31 119 LYS A O 1
ATOM 915 N N . ASP A 1 120 ? 0.788 -14.299 -12.561 1.00 94.25 120 ASP A N 1
ATOM 916 C CA . ASP A 1 120 ? 2.212 -14.628 -12.627 1.00 94.25 120 ASP A CA 1
ATOM 917 C C . ASP A 1 120 ? 2.974 -13.623 -13.497 1.00 94.25 120 ASP A C 1
ATOM 919 O O . ASP A 1 120 ? 4.063 -13.201 -13.120 1.00 94.25 120 ASP A O 1
ATOM 923 N N . GLU A 1 121 ? 2.393 -13.170 -14.610 1.00 96.06 121 GLU A N 1
ATOM 924 C CA . GLU A 1 121 ? 2.971 -12.124 -15.461 1.00 96.06 121 GLU A CA 1
ATOM 925 C C . GLU A 1 121 ? 3.174 -10.806 -14.705 1.00 96.06 121 GLU A C 1
ATOM 927 O O . GLU A 1 121 ? 4.229 -10.185 -14.836 1.00 96.06 121 GLU A O 1
ATOM 932 N N . ILE A 1 122 ? 2.211 -10.405 -13.870 1.00 93.06 122 ILE A N 1
ATOM 933 C CA . ILE A 1 122 ? 2.365 -9.240 -12.990 1.00 93.06 122 ILE A CA 1
ATOM 934 C C . ILE A 1 122 ? 3.473 -9.492 -11.970 1.00 93.06 122 ILE A C 1
ATOM 936 O O . ILE A 1 122 ? 4.393 -8.692 -11.857 1.00 93.06 122 ILE A O 1
ATOM 940 N N . THR A 1 123 ? 3.430 -10.618 -11.256 1.00 93.06 123 THR A N 1
ATOM 941 C CA . THR A 1 123 ? 4.378 -10.893 -10.165 1.00 93.06 123 THR A CA 1
ATOM 942 C C . THR A 1 123 ? 5.819 -10.990 -10.673 1.00 93.06 123 THR A C 1
ATOM 944 O O . THR A 1 123 ? 6.734 -10.442 -10.057 1.00 93.06 123 THR A O 1
ATOM 947 N N . ARG A 1 124 ? 6.027 -11.653 -11.817 1.00 93.88 124 ARG A N 1
ATOM 948 C CA . ARG A 1 124 ? 7.340 -11.797 -12.458 1.00 93.88 124 ARG A CA 1
ATOM 949 C C . ARG A 1 124 ? 7.840 -10.476 -13.027 1.00 93.88 124 ARG A C 1
ATOM 951 O O . ARG A 1 124 ? 9.017 -10.187 -12.858 1.00 93.88 124 ARG A O 1
ATOM 958 N N . GLY A 1 125 ? 6.960 -9.685 -13.643 1.00 94.00 125 GLY A N 1
ATOM 959 C CA . GLY A 1 125 ? 7.271 -8.365 -14.204 1.00 94.00 125 GLY A CA 1
ATOM 960 C C . GLY A 1 125 ? 7.550 -7.275 -13.167 1.00 94.00 125 GLY A C 1
ATOM 961 O O . GLY A 1 125 ? 7.754 -6.129 -13.547 1.00 94.00 125 GLY A O 1
ATOM 962 N N . ASP A 1 126 ? 7.527 -7.616 -11.876 1.00 92.56 126 ASP A N 1
ATOM 963 C CA . ASP A 1 126 ? 7.720 -6.683 -10.766 1.00 92.56 126 ASP A CA 1
ATOM 964 C C . ASP A 1 126 ? 9.040 -6.910 -10.015 1.00 92.56 126 ASP A C 1
ATOM 966 O O . ASP A 1 126 ? 9.287 -6.263 -9.000 1.00 92.56 126 ASP A O 1
ATOM 970 N N . THR A 1 127 ? 9.855 -7.892 -10.407 1.00 92.00 127 THR A N 1
ATOM 971 C CA . THR A 1 127 ? 10.993 -8.349 -9.593 1.00 92.00 127 THR A CA 1
ATOM 972 C C . THR A 1 127 ? 12.157 -7.361 -9.653 1.00 92.00 127 THR A C 1
ATOM 974 O O . THR A 1 127 ? 12.604 -6.850 -8.624 1.00 92.00 127 THR A O 1
ATOM 977 N N . VAL A 1 128 ? 12.657 -7.078 -10.855 1.00 93.19 128 VAL A N 1
ATOM 978 C CA . VAL A 1 128 ? 13.774 -6.151 -11.082 1.00 93.19 128 VAL A CA 1
ATOM 979 C C . VAL A 1 128 ? 13.329 -4.704 -10.879 1.00 93.19 128 VAL A C 1
ATOM 981 O O . VAL A 1 128 ? 14.075 -3.906 -10.315 1.00 93.19 128 VAL A O 1
ATOM 984 N N . THR A 1 129 ? 12.099 -4.376 -11.267 1.00 92.44 129 THR A N 1
ATOM 985 C CA . THR A 1 129 ? 11.503 -3.043 -11.143 1.00 92.44 129 THR A CA 1
ATOM 986 C C . THR A 1 129 ? 11.350 -2.649 -9.677 1.00 92.44 129 THR A C 1
ATOM 988 O O . THR A 1 129 ? 11.800 -1.568 -9.293 1.00 92.44 129 THR A O 1
ATOM 991 N N . ARG A 1 130 ? 10.827 -3.539 -8.815 1.00 89.06 130 ARG A N 1
ATOM 992 C CA . ARG A 1 130 ? 10.811 -3.293 -7.361 1.00 89.06 130 ARG A CA 1
ATOM 993 C C . ARG A 1 130 ? 12.211 -3.164 -6.785 1.00 89.06 130 ARG A C 1
ATOM 995 O O . ARG A 1 130 ? 12.430 -2.279 -5.966 1.00 89.06 130 ARG A O 1
ATOM 1002 N N . ALA A 1 131 ? 13.159 -3.995 -7.220 1.00 87.12 131 ALA A N 1
ATOM 1003 C CA . ALA A 1 131 ? 14.539 -3.902 -6.750 1.00 87.12 131 ALA A CA 1
ATOM 1004 C C . ALA A 1 131 ? 15.192 -2.553 -7.115 1.00 87.12 131 ALA A C 1
ATOM 1006 O O . ALA A 1 131 ? 15.886 -1.974 -6.281 1.00 87.12 131 ALA A O 1
ATOM 1007 N N . ALA A 1 132 ? 14.945 -2.024 -8.318 1.00 88.50 132 ALA A N 1
ATOM 1008 C CA . ALA A 1 132 ? 15.430 -0.707 -8.737 1.00 88.50 132 ALA A CA 1
ATOM 1009 C C . ALA A 1 132 ? 14.773 0.429 -7.934 1.00 88.50 132 ALA A C 1
ATOM 1011 O O . ALA A 1 132 ? 15.449 1.331 -7.439 1.00 88.50 132 ALA A O 1
ATOM 1012 N N . LEU A 1 133 ? 13.456 0.350 -7.717 1.00 86.44 133 LEU A N 1
ATOM 1013 C CA . LEU A 1 133 ? 12.733 1.297 -6.861 1.00 86.44 133 LEU A CA 1
ATOM 1014 C C . LEU A 1 133 ? 13.197 1.228 -5.395 1.00 86.44 133 LEU A C 1
ATOM 1016 O O . LEU A 1 133 ? 13.224 2.250 -4.710 1.00 86.44 133 LEU A O 1
ATOM 1020 N N . ALA A 1 134 ? 13.631 0.058 -4.918 1.00 71.50 134 ALA A N 1
ATOM 1021 C CA . ALA A 1 134 ? 14.168 -0.106 -3.571 1.00 71.50 134 ALA A CA 1
ATOM 1022 C C . ALA A 1 134 ? 15.483 0.636 -3.334 1.00 71.50 134 ALA A C 1
ATOM 1024 O O . ALA A 1 134 ? 15.682 1.179 -2.246 1.00 71.50 134 ALA A O 1
ATOM 1025 N N . GLY A 1 135 ? 16.325 0.767 -4.362 1.00 65.81 135 GLY A N 1
ATOM 1026 C CA . GLY A 1 135 ? 17.552 1.565 -4.309 1.00 65.81 135 GLY A CA 1
ATOM 1027 C C . GLY A 1 135 ? 17.331 3.061 -4.037 1.00 65.81 135 GLY A C 1
ATOM 1028 O O . GLY A 1 135 ? 18.287 3.759 -3.704 1.00 65.81 135 GLY A O 1
ATOM 1029 N N . ARG A 1 136 ? 16.088 3.567 -4.126 1.00 69.06 136 ARG A N 1
ATOM 1030 C CA . ARG A 1 136 ? 15.733 4.956 -3.778 1.00 69.06 136 ARG A CA 1
ATOM 1031 C C . ARG A 1 136 ? 15.408 5.191 -2.297 1.00 69.06 136 ARG A C 1
ATOM 1033 O O . ARG A 1 136 ? 15.123 6.325 -1.926 1.00 69.06 136 ARG A O 1
ATOM 1040 N N . GLY A 1 137 ? 15.448 4.158 -1.453 1.00 57.75 137 GLY A N 1
ATOM 1041 C CA . GLY A 1 137 ? 15.117 4.247 -0.024 1.00 57.75 137 GLY A CA 1
ATOM 1042 C C . GLY A 1 137 ? 13.616 4.179 0.291 1.00 57.75 137 GLY A C 1
ATOM 1043 O O . GLY A 1 137 ? 13.250 3.942 1.438 1.00 57.75 137 GLY A O 1
ATOM 1044 N N . ASP A 1 138 ? 12.740 4.296 -0.711 1.00 64.06 138 ASP A N 1
ATOM 1045 C CA . ASP A 1 138 ? 11.286 4.259 -0.507 1.00 64.06 138 ASP A CA 1
ATOM 1046 C C . ASP A 1 138 ? 10.758 2.827 -0.266 1.00 64.06 138 ASP A C 1
ATOM 1048 O O . ASP A 1 138 ? 9.877 2.633 0.570 1.00 64.06 138 ASP A O 1
ATOM 1052 N N . HIS A 1 139 ? 11.315 1.792 -0.914 1.00 60.22 139 HIS A N 1
ATOM 1053 C CA . HIS A 1 139 ? 10.867 0.403 -0.689 1.00 60.22 139 HIS A CA 1
ATOM 1054 C C . HIS A 1 139 ? 11.316 -0.160 0.662 1.00 60.22 139 HIS A C 1
ATOM 1056 O O . HIS A 1 139 ? 10.564 -0.909 1.271 1.00 60.22 139 HIS A O 1
ATOM 1062 N N . GLU A 1 140 ? 12.514 0.185 1.151 1.00 67.94 140 GLU A N 1
ATOM 1063 C CA . GLU A 1 140 ? 12.954 -0.253 2.485 1.00 67.94 140 GLU A CA 1
ATOM 1064 C C . GLU A 1 140 ? 11.998 0.290 3.552 1.00 67.94 140 GLU A C 1
ATOM 1066 O O . GLU A 1 140 ? 11.581 -0.437 4.451 1.00 67.94 140 GLU A O 1
ATOM 1071 N N . VAL A 1 141 ? 11.570 1.548 3.406 1.00 74.38 141 VAL A N 1
ATOM 1072 C CA . VAL A 1 141 ? 10.549 2.142 4.272 1.00 74.38 141 VAL A CA 1
ATOM 1073 C C . VAL A 1 141 ? 9.214 1.409 4.120 1.00 74.38 141 VAL A C 1
ATOM 1075 O O . VAL A 1 141 ? 8.626 1.044 5.134 1.00 74.38 141 VAL A O 1
ATOM 1078 N N . VAL A 1 142 ? 8.746 1.136 2.897 1.00 73.88 142 VAL A N 1
ATOM 1079 C CA . VAL A 1 142 ? 7.486 0.401 2.657 1.00 73.88 142 VAL A CA 1
ATOM 1080 C C . VAL A 1 142 ? 7.518 -1.008 3.254 1.00 73.88 142 VAL A C 1
ATOM 1082 O O . VAL A 1 142 ? 6.574 -1.411 3.936 1.00 73.88 142 VAL A O 1
ATOM 1085 N N . GLU A 1 143 ? 8.598 -1.756 3.047 1.00 76.56 143 GLU A N 1
ATOM 1086 C CA . GLU A 1 143 ? 8.762 -3.108 3.574 1.00 76.56 143 GLU A CA 1
ATOM 1087 C C . GLU A 1 143 ? 8.822 -3.090 5.102 1.00 76.56 143 GLU A C 1
ATOM 1089 O O . GLU A 1 143 ? 8.111 -3.847 5.763 1.00 76.56 143 GLU A O 1
ATOM 1094 N N . ARG A 1 144 ? 9.587 -2.161 5.679 1.00 85.19 144 ARG A N 1
ATOM 1095 C CA . ARG A 1 144 ? 9.710 -2.014 7.129 1.00 85.19 144 ARG A CA 1
ATOM 1096 C C . ARG A 1 144 ? 8.397 -1.570 7.780 1.00 85.19 144 ARG A C 1
ATOM 1098 O O . ARG A 1 144 ? 8.052 -2.084 8.842 1.00 85.19 144 ARG A O 1
ATOM 1105 N N . VAL A 1 145 ? 7.622 -0.688 7.137 1.00 86.25 145 VAL A N 1
ATOM 1106 C CA . VAL A 1 145 ? 6.248 -0.342 7.556 1.00 86.25 145 VAL A CA 1
ATOM 1107 C C . VAL A 1 145 ? 5.354 -1.581 7.514 1.00 86.25 145 VAL A C 1
ATOM 1109 O O . VAL A 1 145 ? 4.651 -1.859 8.483 1.00 86.25 145 VAL A O 1
ATOM 1112 N N . THR A 1 146 ? 5.415 -2.358 6.432 1.00 83.38 146 THR A N 1
ATOM 1113 C CA . THR A 1 146 ? 4.604 -3.575 6.263 1.00 83.38 146 THR A CA 1
ATOM 1114 C C . THR A 1 146 ? 4.924 -4.617 7.338 1.00 83.38 146 THR A C 1
ATOM 1116 O O . THR A 1 146 ? 4.012 -5.184 7.940 1.00 83.38 146 THR A O 1
ATOM 1119 N N . GLN A 1 147 ? 6.208 -4.826 7.640 1.00 87.12 147 GLN A N 1
ATOM 1120 C CA . GLN A 1 147 ? 6.667 -5.743 8.688 1.00 87.12 147 GLN A CA 1
ATOM 1121 C C . GLN A 1 147 ? 6.267 -5.278 10.097 1.00 87.12 147 GLN A C 1
ATOM 1123 O O . GLN A 1 147 ? 5.957 -6.106 10.951 1.00 87.12 147 GLN A O 1
ATOM 1128 N N . ALA A 1 148 ? 6.240 -3.966 10.347 1.00 93.88 148 ALA A N 1
ATOM 1129 C CA . ALA A 1 148 ? 5.875 -3.407 11.647 1.00 93.88 148 ALA A CA 1
ATOM 1130 C C . ALA A 1 148 ? 4.357 -3.308 11.877 1.00 93.88 148 ALA A C 1
ATOM 1132 O O . ALA A 1 148 ? 3.920 -3.230 13.026 1.00 93.88 148 ALA A O 1
ATOM 1133 N N . TYR A 1 149 ? 3.551 -3.325 10.811 1.00 95.38 149 TYR A N 1
ATOM 1134 C CA . TYR A 1 149 ? 2.122 -3.029 10.883 1.00 95.38 149 TYR A CA 1
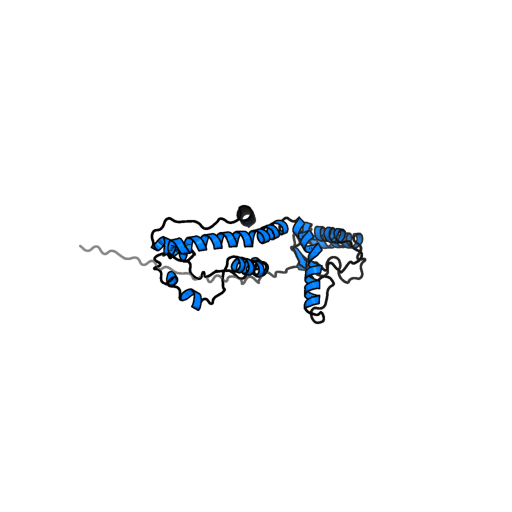ATOM 1135 C C . TYR A 1 149 ? 1.333 -4.005 11.768 1.00 95.38 149 TYR A C 1
ATOM 1137 O O . TYR A 1 149 ? 0.621 -3.576 12.675 1.00 95.38 149 TYR A O 1
ATOM 1145 N N . VAL A 1 150 ? 1.466 -5.318 11.539 1.00 96.56 150 VAL A N 1
ATOM 1146 C CA . VAL A 1 150 ? 0.713 -6.327 12.308 1.00 96.56 150 VAL A CA 1
ATOM 1147 C C . VAL A 1 150 ? 1.153 -6.384 13.777 1.00 96.56 150 VAL A C 1
ATOM 1149 O O . VAL A 1 150 ? 0.266 -6.362 14.629 1.00 96.56 150 VAL A O 1
ATOM 1152 N N . PRO A 1 151 ? 2.462 -6.387 14.114 1.00 96.94 151 PRO A N 1
ATOM 1153 C CA . PRO A 1 151 ? 2.905 -6.302 15.508 1.00 96.94 151 PRO A CA 1
ATOM 1154 C C . PRO A 1 151 ? 2.414 -5.043 16.232 1.00 96.94 151 PRO A C 1
ATOM 1156 O O . PRO A 1 151 ? 2.003 -5.111 17.391 1.00 96.94 151 PRO A O 1
ATOM 1159 N N . TYR A 1 152 ? 2.414 -3.892 15.553 1.00 97.25 152 TYR A N 1
ATOM 1160 C CA . TYR A 1 152 ? 1.889 -2.660 16.132 1.00 97.25 152 TYR A CA 1
ATOM 1161 C C . TYR A 1 152 ? 0.382 -2.766 16.392 1.00 97.25 152 TYR A C 1
ATOM 1163 O O . TYR A 1 152 ? -0.065 -2.524 17.513 1.00 97.25 152 TYR A O 1
ATOM 1171 N N . LEU A 1 153 ? -0.397 -3.215 15.402 1.00 97.12 153 LEU A N 1
ATOM 1172 C CA . LEU A 1 153 ? -1.837 -3.415 15.562 1.00 97.12 153 LEU A CA 1
ATOM 1173 C C . LEU A 1 153 ? -2.153 -4.409 16.689 1.00 97.12 153 LEU A C 1
ATOM 1175 O O . LEU A 1 153 ? -3.072 -4.179 17.469 1.00 97.12 153 LEU A O 1
ATOM 1179 N N . GLU A 1 154 ? -1.377 -5.484 16.817 1.00 97.75 154 GLU A N 1
ATOM 1180 C CA . GLU A 1 154 ? -1.511 -6.435 17.921 1.00 97.75 154 GLU A CA 1
ATOM 1181 C C . GLU A 1 154 ? -1.294 -5.775 19.294 1.00 97.75 154 GLU A C 1
ATOM 1183 O O . GLU A 1 154 ? -2.038 -6.062 20.234 1.00 97.75 154 GLU A O 1
ATOM 1188 N N . SER A 1 155 ? -0.332 -4.855 19.416 1.00 98.00 155 SER A N 1
ATOM 1189 C CA . SER A 1 155 ? -0.105 -4.108 20.661 1.00 98.00 155 SER A CA 1
ATOM 1190 C C . SER A 1 155 ? -1.297 -3.216 21.029 1.00 98.00 155 SER A C 1
ATOM 1192 O O . SER A 1 155 ? -1.689 -3.157 22.197 1.00 98.00 155 SER A O 1
ATOM 1194 N N . VAL A 1 156 ? -1.932 -2.589 20.031 1.00 97.69 156 VAL A N 1
ATOM 1195 C CA . VAL A 1 156 ? -3.143 -1.772 20.201 1.00 97.69 156 VAL A CA 1
ATOM 1196 C C . VAL A 1 156 ? -4.328 -2.652 20.611 1.00 97.69 156 VAL A C 1
ATOM 1198 O O . VAL A 1 156 ? -5.065 -2.309 21.536 1.00 97.69 156 VAL A O 1
ATOM 1201 N N . VAL A 1 157 ? -4.478 -3.829 19.994 1.00 97.88 157 VAL A N 1
ATOM 1202 C CA . VAL A 1 157 ? -5.495 -4.821 20.379 1.00 97.88 157 VAL A CA 1
ATOM 1203 C C . VAL A 1 157 ? -5.302 -5.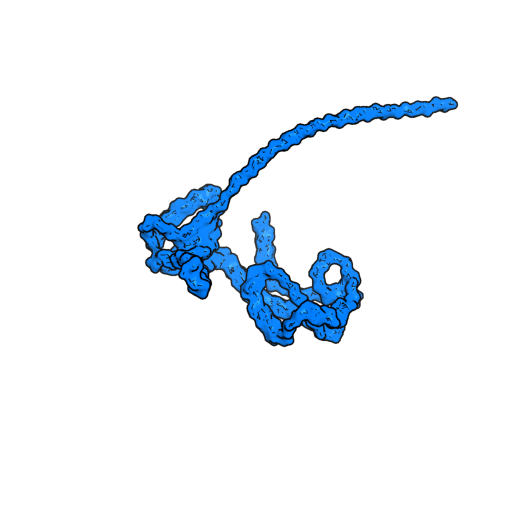255 21.835 1.00 97.88 157 VAL A C 1
ATOM 1205 O O . VAL A 1 157 ? -6.247 -5.200 22.622 1.00 97.88 157 VAL A O 1
ATOM 1208 N N . ALA A 1 158 ? -4.078 -5.612 22.232 1.00 97.88 158 ALA A N 1
ATOM 1209 C CA . ALA A 1 158 ? -3.767 -6.002 23.606 1.00 97.88 158 ALA A CA 1
ATOM 1210 C C . ALA A 1 158 ? -4.056 -4.875 24.614 1.00 97.88 158 ALA A C 1
ATOM 1212 O O . ALA A 1 158 ? -4.595 -5.121 25.697 1.00 97.88 158 ALA A O 1
ATOM 1213 N N . PHE A 1 159 ? -3.743 -3.628 24.250 1.00 97.88 159 PHE A N 1
ATOM 1214 C CA . PHE A 1 159 ? -4.075 -2.459 25.058 1.00 97.88 159 PHE A CA 1
ATOM 1215 C C . PHE A 1 159 ? -5.589 -2.339 25.281 1.00 97.88 159 PHE A C 1
ATOM 1217 O O . PHE A 1 159 ? -6.034 -2.217 26.427 1.00 97.88 159 PHE A O 1
ATOM 1224 N N . PHE A 1 160 ? -6.395 -2.427 24.218 1.00 97.31 160 PHE A N 1
ATOM 1225 C CA . PHE A 1 160 ? -7.847 -2.290 24.331 1.00 97.31 160 PHE A CA 1
ATOM 1226 C C . PHE A 1 160 ? -8.528 -3.474 25.015 1.00 97.31 160 PHE A C 1
ATOM 1228 O O . PHE A 1 160 ? -9.499 -3.258 25.735 1.00 97.31 160 PHE A O 1
ATOM 1235 N N . GLU A 1 161 ? -7.992 -4.689 24.920 1.00 96.88 161 GLU A N 1
ATOM 1236 C CA . GLU A 1 161 ? -8.448 -5.821 25.737 1.00 96.88 161 GLU A CA 1
ATOM 1237 C C . GLU A 1 161 ? -8.290 -5.540 27.241 1.00 96.88 161 GLU A C 1
ATOM 1239 O O . GLU A 1 161 ? -9.166 -5.870 28.048 1.00 96.88 161 GLU A O 1
ATOM 1244 N N . GLY A 1 162 ? -7.172 -4.928 27.644 1.00 96.50 162 GLY A N 1
ATOM 1245 C CA . GLY A 1 162 ? -6.954 -4.489 29.023 1.00 96.50 162 GLY A CA 1
ATOM 1246 C C . GLY A 1 162 ? -7.919 -3.372 29.419 1.00 96.50 162 GLY A C 1
ATOM 1247 O O . GLY A 1 162 ? -8.615 -3.468 30.432 1.00 96.50 162 GLY A O 1
ATOM 1248 N N . ARG A 1 163 ? -8.023 -2.334 28.581 1.00 96.94 163 ARG A N 1
ATOM 1249 C CA . ARG A 1 163 ? -8.907 -1.187 28.831 1.00 96.94 163 ARG A CA 1
ATOM 1250 C C . ARG A 1 163 ? -10.384 -1.571 28.876 1.00 96.94 163 ARG A C 1
ATOM 1252 O O . ARG A 1 163 ? -11.109 -1.011 29.692 1.00 96.94 163 ARG A O 1
ATOM 1259 N N . ALA A 1 164 ? -10.823 -2.532 28.066 1.00 96.19 164 ALA A N 1
ATOM 1260 C CA . ALA A 1 164 ? -12.185 -3.057 28.082 1.00 96.19 164 ALA A CA 1
ATOM 1261 C C . ALA A 1 164 ? -12.556 -3.575 29.478 1.00 96.19 164 ALA A C 1
ATOM 1263 O O . ALA A 1 164 ? -13.529 -3.106 30.067 1.00 96.19 164 ALA A O 1
ATOM 1264 N N . ARG A 1 165 ? -11.715 -4.439 30.062 1.00 96.50 165 ARG A N 1
ATOM 1265 C CA . ARG A 1 165 ? -11.936 -4.983 31.412 1.00 96.50 165 ARG A CA 1
ATOM 1266 C C . ARG A 1 165 ? -11.910 -3.897 32.484 1.00 96.50 165 ARG A C 1
ATOM 1268 O O . ARG A 1 165 ? -12.744 -3.907 33.380 1.00 96.50 165 ARG A O 1
ATOM 1275 N N . GLU A 1 166 ? -10.992 -2.937 32.380 1.00 96.69 166 GLU A N 1
ATOM 1276 C CA . GLU A 1 166 ? -10.889 -1.831 33.341 1.00 96.69 166 GLU A CA 1
ATOM 1277 C C . GLU A 1 166 ? -12.104 -0.884 33.302 1.00 96.69 166 GLU A C 1
ATOM 1279 O O . GLU A 1 166 ? -12.519 -0.380 34.343 1.00 96.69 166 GLU A O 1
ATOM 1284 N N . VAL A 1 167 ? -12.656 -0.598 32.117 1.00 96.81 167 VAL A N 1
ATOM 1285 C CA . VAL A 1 167 ? -13.725 0.404 31.936 1.00 96.81 167 VAL A CA 1
ATOM 1286 C C . VAL A 1 167 ? -15.116 -0.214 32.027 1.00 96.81 167 VAL A C 1
ATOM 1288 O O . VAL A 1 167 ? -15.992 0.360 32.678 1.00 96.81 167 VAL A O 1
ATOM 1291 N N . ALA A 1 168 ? -15.335 -1.359 31.381 1.00 95.88 168 ALA A N 1
ATOM 1292 C CA . ALA A 1 168 ? -16.626 -2.047 31.336 1.00 95.88 168 ALA A CA 1
ATOM 1293 C C . ALA A 1 168 ? -16.785 -3.100 32.446 1.00 95.88 168 ALA A C 1
ATOM 1295 O O . ALA A 1 168 ? -17.895 -3.549 32.707 1.00 95.88 168 ALA A O 1
ATOM 1296 N N . GLY A 1 169 ? -15.699 -3.483 33.128 1.00 96.25 169 GLY A N 1
ATOM 1297 C CA . GLY A 1 169 ? -15.714 -4.507 34.180 1.00 96.25 169 GLY A CA 1
ATOM 1298 C C . GLY A 1 169 ? -15.658 -5.947 33.660 1.00 96.25 169 GLY A C 1
ATOM 1299 O O . GLY A 1 169 ? -15.522 -6.873 34.453 1.00 96.25 169 GLY A O 1
ATOM 1300 N N . HIS A 1 170 ? -15.726 -6.151 32.343 1.00 96.50 170 HIS A N 1
ATOM 1301 C CA . HIS A 1 170 ? -15.642 -7.455 31.688 1.00 96.50 170 HIS A CA 1
ATOM 1302 C C . HIS A 1 170 ? -15.056 -7.315 30.274 1.00 96.50 170 HIS A C 1
ATOM 1304 O O . HIS A 1 170 ? -14.863 -6.207 29.769 1.00 96.50 170 HIS A O 1
ATOM 1310 N N . ALA A 1 171 ? -14.714 -8.442 29.649 1.00 95.06 171 ALA A N 1
ATOM 1311 C CA . ALA A 1 171 ? -14.383 -8.472 28.228 1.00 95.06 171 ALA A CA 1
ATOM 1312 C C . ALA A 1 171 ? -15.678 -8.562 27.412 1.00 95.06 171 ALA A C 1
ATOM 1314 O O . ALA A 1 171 ? -16.548 -9.352 27.760 1.00 95.06 171 ALA A O 1
ATOM 1315 N N . PHE A 1 172 ? -15.773 -7.793 26.331 1.00 96.06 172 PHE A N 1
ATOM 1316 C CA . PHE A 1 172 ? -16.944 -7.729 25.453 1.00 96.06 172 PHE A CA 1
ATOM 1317 C C . PHE A 1 172 ? -16.504 -7.705 23.978 1.00 96.06 172 PHE A C 1
ATOM 1319 O O . PHE A 1 172 ? -15.336 -7.377 23.709 1.00 96.06 172 PHE A O 1
ATOM 1326 N N . PRO A 1 173 ? -17.391 -8.033 23.014 1.00 97.25 173 PRO A N 1
ATOM 1327 C CA . PRO A 1 173 ? -17.068 -7.993 21.589 1.00 97.25 173 PRO A CA 1
ATOM 1328 C C . PRO A 1 173 ? -16.545 -6.615 21.175 1.00 97.25 173 PRO A C 1
ATOM 1330 O O . PRO A 1 173 ? -17.214 -5.615 21.395 1.00 97.25 173 PRO A O 1
ATOM 1333 N N . GLN A 1 174 ? -15.347 -6.547 20.590 1.00 96.44 174 GLN A N 1
ATOM 1334 C CA . GLN A 1 174 ? -14.758 -5.286 20.128 1.00 96.44 174 GLN A CA 1
ATOM 1335 C C . GLN A 1 174 ? -15.157 -4.991 18.677 1.00 96.44 174 GLN A C 1
ATOM 1337 O O . GLN A 1 174 ? -15.195 -5.893 17.841 1.00 96.44 174 GLN A O 1
ATOM 1342 N N . ILE A 1 175 ? -15.379 -3.713 18.356 1.00 97.00 175 ILE A N 1
ATOM 1343 C CA . ILE A 1 175 ? -15.602 -3.245 16.980 1.00 97.00 175 ILE A CA 1
ATOM 1344 C C . ILE A 1 175 ? -14.304 -2.617 16.472 1.00 97.00 175 ILE A C 1
ATOM 1346 O O . ILE A 1 175 ? -13.904 -1.543 16.921 1.00 97.00 175 ILE A O 1
ATOM 1350 N N . LEU A 1 176 ? -13.653 -3.290 15.524 1.00 95.69 176 LEU A N 1
ATOM 1351 C CA . LEU A 1 176 ? -12.436 -2.807 14.878 1.00 95.69 176 LEU A CA 1
ATOM 1352 C C . LEU A 1 176 ? -12.787 -1.904 13.686 1.00 95.69 176 LEU A C 1
ATOM 1354 O O . LEU A 1 176 ? -13.355 -2.364 12.696 1.00 95.69 176 LEU A O 1
ATOM 1358 N N . LEU A 1 177 ? -12.418 -0.625 13.768 1.00 94.75 177 LEU A N 1
ATOM 1359 C CA . LEU A 1 177 ? -12.544 0.329 12.665 1.00 94.75 177 LEU A CA 1
ATOM 1360 C C . LEU A 1 177 ? -11.260 0.338 11.825 1.00 94.75 177 LEU A C 1
ATOM 1362 O O . LEU A 1 177 ? -10.179 0.611 12.340 1.00 94.75 177 LEU A O 1
ATOM 1366 N N . LEU A 1 178 ? -11.385 0.095 10.521 1.00 93.94 178 LEU A N 1
ATOM 1367 C CA . LEU A 1 178 ? -10.292 0.170 9.548 1.00 93.94 178 LEU A CA 1
ATOM 1368 C C . LEU A 1 178 ? -10.728 0.988 8.329 1.00 93.94 178 LEU A C 1
ATOM 1370 O O . LEU A 1 178 ? -11.916 1.118 8.045 1.00 93.94 178 LEU A O 1
ATOM 1374 N N . HIS A 1 179 ? -9.754 1.495 7.575 1.00 92.06 179 HIS A N 1
ATOM 1375 C CA . HIS A 1 179 ? -9.989 2.194 6.311 1.00 92.06 179 HIS A CA 1
ATOM 1376 C C . HIS A 1 179 ? -9.629 1.303 5.120 1.00 92.06 179 HIS A C 1
ATOM 1378 O O . HIS A 1 179 ? -8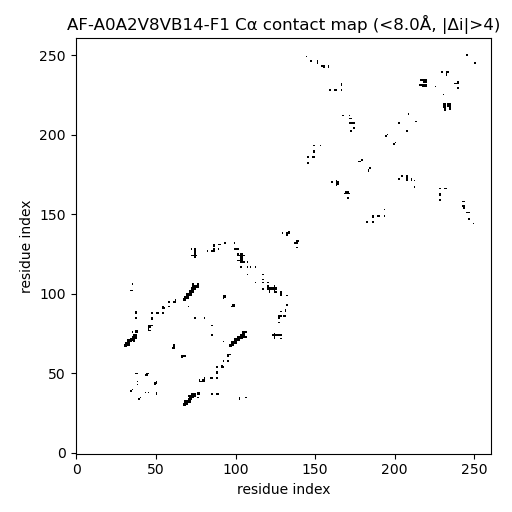.644 0.565 5.169 1.00 92.06 179 HIS A O 1
ATOM 1384 N N . ALA A 1 180 ? -10.373 1.415 4.021 1.00 86.31 180 ALA A N 1
ATOM 1385 C CA . ALA A 1 180 ? -9.978 0.803 2.758 1.00 86.31 180 ALA A CA 1
ATOM 1386 C C . ALA A 1 180 ? -8.724 1.512 2.218 1.00 86.31 180 ALA A C 1
ATOM 1388 O O . ALA A 1 180 ? -8.783 2.661 1.786 1.00 86.31 180 ALA A O 1
ATOM 1389 N N . ASN A 1 181 ? -7.577 0.840 2.289 1.00 86.62 181 ASN A N 1
ATOM 1390 C CA . ASN A 1 181 ? -6.304 1.321 1.760 1.00 86.62 181 ASN A CA 1
ATOM 1391 C C . ASN A 1 181 ? -5.404 0.135 1.375 1.00 86.62 181 ASN A C 1
ATOM 1393 O O . ASN A 1 181 ? -5.702 -1.015 1.705 1.00 86.62 181 ASN A O 1
ATOM 1397 N N . ARG A 1 182 ? -4.301 0.421 0.674 1.00 80.94 182 ARG A N 1
ATOM 1398 C CA . ARG A 1 182 ? -3.375 -0.598 0.164 1.00 80.94 182 ARG A CA 1
ATOM 1399 C C . ARG A 1 182 ? -2.726 -1.430 1.273 1.00 80.94 182 ARG A C 1
ATOM 1401 O O . ARG A 1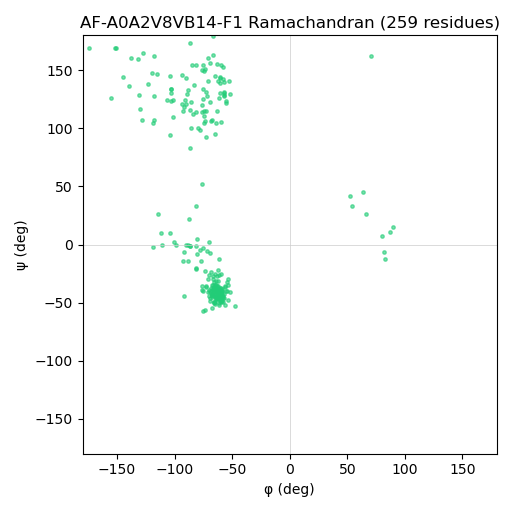 182 ? -2.721 -2.650 1.169 1.00 80.94 182 ARG A O 1
ATOM 1408 N N . LEU A 1 183 ? -2.251 -0.786 2.342 1.00 86.06 183 LEU A N 1
ATOM 1409 C CA . LEU A 1 183 ? -1.622 -1.476 3.473 1.00 86.06 183 LEU A CA 1
ATOM 1410 C C . LEU A 1 183 ? -2.582 -2.497 4.098 1.00 86.06 183 LEU A C 1
ATOM 1412 O O . LEU A 1 183 ? -2.217 -3.652 4.296 1.00 86.06 183 LEU A O 1
ATOM 1416 N N . ASN A 1 184 ? -3.838 -2.104 4.326 1.00 92.31 184 ASN A N 1
ATOM 1417 C CA . ASN A 1 184 ? -4.877 -3.004 4.815 1.00 92.31 184 ASN A CA 1
ATOM 1418 C C . ASN A 1 184 ? -5.197 -4.110 3.811 1.00 92.31 184 ASN A C 1
ATOM 1420 O O . ASN A 1 184 ? -5.320 -5.257 4.221 1.00 92.31 184 ASN A O 1
ATOM 1424 N N . ALA A 1 185 ? -5.308 -3.806 2.516 1.00 86.38 185 ALA A N 1
ATOM 1425 C CA . ALA A 1 185 ? -5.585 -4.815 1.493 1.00 86.38 185 ALA A CA 1
ATOM 1426 C C . ALA A 1 185 ? -4.502 -5.909 1.448 1.00 86.38 185 ALA A C 1
ATOM 1428 O O . ALA A 1 185 ? -4.826 -7.092 1.354 1.00 86.38 185 ALA A O 1
ATOM 1429 N N . GLU A 1 186 ? -3.231 -5.525 1.573 1.00 85.38 186 GLU A N 1
ATOM 1430 C CA . GLU A 1 186 ? -2.093 -6.447 1.562 1.00 85.38 186 GLU A CA 1
ATOM 1431 C C . GLU A 1 186 ? -1.945 -7.203 2.899 1.00 85.38 186 GLU A C 1
ATOM 1433 O O . GLU A 1 186 ? -1.691 -8.410 2.911 1.00 85.38 186 GLU A O 1
ATOM 1438 N N . ALA A 1 187 ? -2.169 -6.537 4.038 1.00 92.12 187 ALA A N 1
ATOM 1439 C CA . ALA A 1 187 ? -1.963 -7.120 5.366 1.00 92.12 187 ALA A CA 1
ATOM 1440 C C . ALA A 1 187 ? -3.179 -7.863 5.949 1.00 92.12 187 ALA A C 1
ATOM 1442 O O . ALA A 1 187 ? -3.017 -8.609 6.919 1.00 92.12 187 ALA A O 1
ATOM 1443 N N . MET A 1 188 ? -4.392 -7.709 5.395 1.00 95.81 188 MET A N 1
ATOM 1444 C CA . MET A 1 188 ? -5.632 -8.194 6.030 1.00 95.81 188 MET A CA 1
ATOM 1445 C C . MET A 1 188 ? -5.594 -9.686 6.364 1.00 95.81 188 MET A C 1
ATOM 1447 O O . MET A 1 188 ? -6.024 -10.101 7.437 1.00 95.81 188 MET A O 1
ATOM 1451 N N . SER A 1 189 ? -5.023 -10.510 5.482 1.00 95.12 189 SER A N 1
ATOM 1452 C CA . SER A 1 189 ? -4.885 -11.947 5.748 1.00 95.12 189 SER A CA 1
ATOM 1453 C C . SER A 1 189 ? -4.068 -12.230 7.016 1.00 95.12 189 SER A C 1
ATOM 1455 O O . SER A 1 189 ? -4.398 -13.146 7.767 1.00 95.12 189 SER A O 1
ATOM 1457 N N . ALA A 1 190 ? -3.014 -11.451 7.274 1.00 95.50 190 ALA A N 1
ATOM 1458 C CA . ALA A 1 190 ? -2.204 -11.566 8.482 1.00 95.50 190 ALA A CA 1
ATOM 1459 C C . ALA A 1 190 ? -2.918 -10.981 9.710 1.00 95.50 190 ALA A C 1
ATOM 1461 O O . ALA A 1 190 ? -2.897 -11.614 10.762 1.00 95.50 190 ALA A O 1
ATOM 1462 N N . VAL A 1 191 ? -3.621 -9.852 9.561 1.00 97.38 191 VAL A N 1
ATOM 1463 C CA . VAL A 1 191 ? -4.441 -9.247 10.629 1.00 97.38 191 VAL A CA 1
ATOM 1464 C C . VAL A 1 191 ? -5.507 -10.226 11.126 1.00 97.38 191 VAL A C 1
ATOM 1466 O O . VAL A 1 191 ? -5.601 -10.488 12.322 1.00 97.38 191 VAL A O 1
ATOM 1469 N N . LEU A 1 192 ? -6.269 -10.840 10.215 1.00 97.88 192 LEU A N 1
ATOM 1470 C CA . LEU A 1 192 ? -7.311 -11.806 10.572 1.00 97.88 192 LEU A CA 1
ATOM 1471 C C . LEU A 1 192 ? -6.735 -13.066 11.233 1.00 97.88 192 LEU A C 1
ATOM 1473 O O . LEU A 1 192 ? -7.368 -13.636 12.119 1.00 97.88 192 LEU A O 1
ATOM 1477 N N . ARG A 1 193 ? -5.543 -13.521 10.818 1.00 98.06 193 ARG A N 1
ATOM 1478 C CA . ARG A 1 193 ? -4.847 -14.633 11.488 1.00 98.06 193 ARG A CA 1
ATOM 1479 C C . ARG A 1 193 ? -4.389 -14.254 12.891 1.00 98.06 193 ARG A C 1
ATOM 1481 O O . ARG A 1 193 ? -4.581 -15.056 13.797 1.00 98.06 193 ARG A O 1
ATOM 1488 N N . MET A 1 194 ? -3.827 -13.059 13.064 1.00 98.19 194 MET A N 1
ATOM 1489 C CA . MET A 1 194 ? -3.414 -12.545 14.370 1.00 98.19 194 MET A CA 1
ATOM 1490 C C . MET A 1 194 ? -4.611 -12.490 15.327 1.00 98.19 194 MET A C 1
ATOM 1492 O O . MET A 1 194 ? -4.547 -13.078 16.401 1.00 98.19 194 MET A O 1
ATOM 1496 N N . LEU A 1 195 ? -5.748 -11.923 14.908 1.00 98.25 195 LEU A N 1
ATOM 1497 C CA . LEU A 1 195 ? -6.960 -11.881 15.738 1.00 98.25 195 LEU A CA 1
ATOM 1498 C C . LEU A 1 195 ? -7.449 -13.288 16.125 1.00 98.25 195 LEU A C 1
ATOM 1500 O O . LEU A 1 195 ? -7.725 -13.541 17.295 1.00 98.25 195 LEU A O 1
ATOM 1504 N N . ARG A 1 196 ? -7.480 -14.245 15.185 1.00 97.88 196 ARG A N 1
ATOM 1505 C CA . ARG A 1 196 ? -7.824 -15.643 15.514 1.00 97.88 196 ARG A CA 1
ATOM 1506 C C . ARG A 1 196 ? -6.852 -16.264 16.514 1.00 97.88 196 ARG A C 1
ATOM 1508 O O . ARG A 1 196 ? -7.290 -16.936 17.440 1.00 97.88 196 ARG A O 1
ATOM 1515 N N . ALA A 1 197 ? -5.549 -16.038 16.349 1.00 97.62 197 ALA A N 1
ATOM 1516 C CA . ALA A 1 197 ? -4.527 -16.556 17.258 1.00 97.62 197 ALA A CA 1
ATOM 1517 C C . ALA A 1 197 ? -4.668 -15.990 18.683 1.00 97.62 197 ALA A C 1
ATOM 1519 O O . ALA A 1 197 ? -4.327 -16.669 19.647 1.00 97.62 197 ALA A O 1
ATOM 1520 N N . ARG A 1 198 ? -5.231 -14.784 18.817 1.00 95.88 198 ARG A N 1
ATOM 1521 C CA . ARG A 1 198 ? -5.586 -14.163 20.101 1.00 95.88 198 ARG A CA 1
ATOM 1522 C C . ARG A 1 198 ? -6.916 -14.647 20.692 1.00 95.88 198 ARG A C 1
ATOM 1524 O O . ARG A 1 198 ? -7.286 -14.212 21.777 1.00 95.88 198 ARG A O 1
ATOM 1531 N N . GLY A 1 199 ? -7.630 -15.540 20.006 1.00 95.94 199 GLY A N 1
ATOM 1532 C CA . GLY A 1 199 ? -8.894 -16.110 20.473 1.00 95.94 199 GLY A CA 1
ATOM 1533 C C . GLY A 1 199 ? -10.146 -15.334 20.059 1.00 95.94 199 GLY A C 1
ATOM 1534 O O . GLY A 1 199 ? -11.207 -15.584 20.622 1.00 95.94 199 GLY A O 1
ATOM 1535 N N . TYR A 1 200 ? -10.060 -14.412 19.092 1.00 97.38 200 TYR A N 1
ATOM 1536 C CA . TYR A 1 200 ? -11.259 -13.756 18.564 1.00 97.38 200 TYR A CA 1
ATOM 1537 C C . TYR A 1 200 ? -12.074 -14.701 17.680 1.00 97.38 200 TYR A C 1
ATOM 1539 O O . TYR A 1 200 ? -11.567 -15.282 16.714 1.00 97.38 200 TYR A O 1
ATOM 1547 N N . GLU A 1 201 ? -13.374 -14.742 17.952 1.00 96.06 201 GLU A N 1
ATOM 1548 C CA . GLU A 1 201 ? -14.396 -15.145 16.993 1.00 96.06 201 GLU A CA 1
ATOM 1549 C C . GLU A 1 201 ? -14.955 -13.904 16.285 1.00 96.06 201 GLU A C 1
ATOM 1551 O O . GLU A 1 201 ? -15.053 -12.824 16.871 1.00 96.06 201 GLU A O 1
ATOM 1556 N N . PHE A 1 202 ? -15.313 -14.041 15.007 1.00 97.12 202 PHE A N 1
ATOM 1557 C CA . PHE A 1 202 ? -15.859 -12.933 14.223 1.00 97.12 202 PHE A CA 1
ATOM 1558 C C . PHE A 1 202 ? -17.386 -12.946 14.282 1.00 97.12 202 PHE A C 1
ATOM 1560 O O . PHE A 1 202 ? -18.014 -13.912 13.853 1.00 97.12 202 PHE A O 1
ATOM 1567 N N . VAL A 1 203 ? -17.963 -11.851 14.776 1.00 96.19 203 VAL A N 1
ATOM 1568 C CA . VAL A 1 203 ? -19.411 -11.648 14.925 1.00 96.19 203 VAL A CA 1
ATOM 1569 C C . VAL A 1 203 ? -19.888 -10.473 14.073 1.00 96.19 203 VAL A C 1
ATOM 1571 O O . VAL A 1 203 ? -19.090 -9.637 13.641 1.00 96.19 203 VAL A O 1
ATOM 1574 N N . THR A 1 204 ? -21.194 -10.394 13.817 1.00 96.19 204 THR A N 1
ATOM 1575 C CA . THR A 1 204 ? -21.782 -9.221 13.159 1.00 96.19 204 THR A CA 1
ATOM 1576 C C . THR A 1 204 ? -21.791 -8.017 14.099 1.00 96.19 204 THR A C 1
ATOM 1578 O O . THR A 1 204 ? -21.731 -8.154 15.323 1.00 96.19 204 THR A O 1
ATOM 1581 N N . LEU A 1 205 ? -21.919 -6.816 13.530 1.00 96.25 205 LEU A N 1
ATOM 1582 C CA . LEU A 1 205 ? -22.085 -5.600 14.325 1.00 96.25 205 LEU A CA 1
ATOM 1583 C C . LEU A 1 205 ? -23.314 -5.691 15.246 1.00 96.25 205 LEU A C 1
ATOM 1585 O O . LEU A 1 205 ? -23.215 -5.349 16.418 1.00 96.25 205 LEU A O 1
ATOM 1589 N N . ASP A 1 206 ? -24.436 -6.216 14.748 1.00 96.81 206 ASP A N 1
ATOM 1590 C CA . ASP A 1 206 ? -25.659 -6.382 15.543 1.00 96.81 206 ASP A CA 1
ATOM 1591 C C . ASP A 1 206 ? -25.459 -7.324 16.734 1.00 96.81 206 ASP A C 1
ATOM 1593 O O . ASP A 1 206 ? -26.010 -7.082 17.802 1.00 96.81 206 ASP A O 1
ATOM 1597 N N . GLN A 1 207 ? -24.667 -8.388 16.572 1.00 94.19 207 GLN A N 1
ATOM 1598 C CA . GLN A 1 207 ? -24.302 -9.277 17.676 1.00 94.19 207 GLN A CA 1
ATOM 1599 C C . GLN A 1 207 ? -23.399 -8.564 18.687 1.00 94.19 207 GLN A C 1
ATOM 1601 O O . GLN A 1 207 ? -23.637 -8.670 19.886 1.00 94.19 207 GLN A O 1
ATOM 1606 N N . ALA A 1 208 ? -22.401 -7.804 18.222 1.00 96.94 208 ALA A N 1
ATOM 1607 C CA . ALA A 1 208 ? -21.519 -7.045 19.108 1.00 96.94 208 ALA A CA 1
ATOM 1608 C C . ALA A 1 208 ? -22.296 -6.011 19.942 1.00 96.94 208 ALA A C 1
ATOM 1610 O O . ALA A 1 208 ? -22.131 -5.943 21.156 1.00 96.94 208 ALA A O 1
ATOM 1611 N N . LEU A 1 209 ? -23.202 -5.259 19.309 1.00 96.38 209 LEU A N 1
ATOM 1612 C CA . LEU A 1 209 ? -24.000 -4.206 19.949 1.00 96.38 209 LEU A CA 1
ATOM 1613 C C . LEU A 1 209 ? -25.051 -4.721 20.949 1.00 96.38 209 LEU A C 1
ATOM 1615 O O . LEU A 1 209 ? -25.676 -3.914 21.640 1.00 96.38 209 LEU A O 1
ATOM 1619 N N . GLN A 1 210 ? -25.271 -6.035 21.049 1.00 97.50 210 GLN A N 1
ATOM 1620 C CA . GLN A 1 210 ? -26.148 -6.599 22.082 1.00 97.50 210 GLN A CA 1
ATOM 1621 C C . GLN A 1 210 ? -25.539 -6.493 23.484 1.00 97.50 210 GLN A C 1
ATOM 1623 O O . GLN A 1 210 ? -26.297 -6.409 24.459 1.00 97.50 210 GLN A O 1
ATOM 1628 N N . ASP A 1 211 ? -24.208 -6.443 23.576 1.00 97.94 211 ASP A N 1
ATOM 1629 C CA . ASP A 1 211 ? -23.470 -6.345 24.830 1.00 97.94 211 ASP A CA 1
ATOM 1630 C C . ASP A 1 211 ? -23.816 -5.064 25.615 1.00 97.94 211 ASP A C 1
ATOM 1632 O O . ASP A 1 211 ? -24.071 -3.994 25.052 1.00 97.94 211 ASP A O 1
ATOM 1636 N N . GLU A 1 212 ? -23.871 -5.167 26.943 1.00 97.06 212 GLU A N 1
ATOM 1637 C CA . GLU A 1 212 ? -24.249 -4.057 27.818 1.00 97.06 212 GLU A CA 1
ATOM 1638 C C . GLU A 1 212 ? -23.225 -2.919 27.851 1.00 97.06 212 GLU A C 1
ATOM 1640 O O . GLU A 1 212 ? -23.612 -1.774 28.100 1.00 97.06 212 GLU A O 1
ATOM 1645 N N . ALA A 1 213 ? -21.955 -3.189 27.527 1.00 96.44 213 ALA A N 1
ATOM 1646 C CA . ALA A 1 213 ? -20.917 -2.168 27.452 1.00 96.44 213 ALA A CA 1
ATOM 1647 C C . ALA A 1 213 ? -21.298 -1.044 26.474 1.00 96.44 213 ALA A C 1
ATOM 1649 O O . ALA A 1 213 ? -21.071 0.132 26.760 1.00 96.44 213 ALA A O 1
ATOM 1650 N N . TYR A 1 214 ? -21.975 -1.372 25.369 1.00 96.75 214 TYR A N 1
ATOM 1651 C CA . TYR A 1 214 ? -22.428 -0.394 24.374 1.00 96.75 214 TYR A CA 1
ATOM 1652 C C . TYR A 1 214 ? -23.589 0.496 24.835 1.00 96.75 214 TYR A C 1
ATOM 1654 O O . TYR A 1 214 ? -23.951 1.442 24.137 1.00 96.75 214 TYR A O 1
ATOM 1662 N N . ARG A 1 215 ? -24.155 0.236 26.020 1.00 96.00 215 ARG A N 1
ATOM 1663 C CA . ARG A 1 215 ? -25.168 1.082 26.670 1.00 96.00 215 ARG A CA 1
ATOM 1664 C C . ARG A 1 215 ? -24.578 1.974 27.765 1.00 96.00 215 ARG A C 1
ATOM 1666 O O . ARG A 1 215 ? -25.327 2.697 28.422 1.00 96.00 215 ARG A O 1
ATOM 1673 N N . LEU A 1 216 ? -23.259 1.928 27.986 1.00 95.62 216 LEU A N 1
ATOM 1674 C CA . LEU A 1 216 ? -22.601 2.782 28.971 1.00 95.62 216 LEU A CA 1
ATOM 1675 C C . LEU A 1 216 ? -22.807 4.268 28.630 1.00 95.62 216 LEU A C 1
ATOM 1677 O O . LEU A 1 216 ? -22.695 4.647 27.461 1.00 95.62 216 LEU A O 1
ATOM 1681 N N . PRO A 1 217 ? -23.060 5.127 29.638 1.00 95.50 217 PRO A N 1
ATOM 1682 C CA . PRO A 1 217 ? -23.173 6.560 29.422 1.00 95.50 217 PRO A CA 1
ATOM 1683 C C . PRO A 1 217 ? -21.914 7.131 28.770 1.00 95.50 217 PRO A C 1
ATOM 1685 O O . PRO A 1 217 ? -20.789 6.792 29.145 1.00 95.50 217 PRO A O 1
ATOM 1688 N N . ASP A 1 218 ? -22.123 8.047 27.833 1.00 93.56 218 ASP A N 1
ATOM 1689 C CA . ASP A 1 218 ? -21.071 8.796 27.166 1.00 93.56 218 ASP A CA 1
ATOM 1690 C C . ASP A 1 218 ? -21.379 10.291 27.244 1.00 93.56 218 ASP A C 1
ATOM 1692 O O . ASP A 1 218 ? -22.294 10.797 26.597 1.00 93.56 218 ASP A O 1
ATOM 1696 N N . LEU A 1 219 ? -20.614 10.985 28.081 1.00 93.12 219 LEU A N 1
ATOM 1697 C CA . LEU A 1 219 ? -20.700 12.426 28.295 1.00 93.12 219 LEU A CA 1
ATOM 1698 C C . LEU A 1 219 ? -19.561 13.180 27.593 1.00 93.12 219 LEU A C 1
ATOM 1700 O O . LEU A 1 219 ? -19.374 14.373 27.836 1.00 93.12 219 LEU A O 1
ATOM 1704 N N . TYR A 1 220 ? -18.775 12.512 26.740 1.00 89.75 220 TYR A N 1
ATOM 1705 C CA . TYR A 1 220 ? -17.716 13.177 25.992 1.00 89.75 220 TYR A CA 1
ATOM 1706 C C . TYR A 1 220 ? -18.302 14.019 24.851 1.00 89.75 220 TYR A C 1
ATOM 1708 O O . TYR A 1 220 ? -18.834 13.487 23.873 1.00 89.75 220 TYR A O 1
ATOM 1716 N N . ALA A 1 221 ? -18.123 15.337 24.953 1.00 86.56 221 ALA A N 1
ATOM 1717 C CA . ALA A 1 221 ? -18.395 16.301 23.894 1.00 86.56 221 ALA A CA 1
ATOM 1718 C C . ALA A 1 221 ? -17.092 17.017 23.508 1.00 86.56 221 ALA A C 1
ATOM 1720 O O . ALA A 1 221 ? -16.575 17.845 24.258 1.00 86.56 221 ALA A O 1
ATOM 1721 N N . GLY A 1 222 ? -16.546 16.691 22.338 1.00 86.94 222 GLY A N 1
ATOM 1722 C CA . GLY A 1 222 ? -15.327 17.310 21.827 1.00 86.94 222 GLY A CA 1
ATOM 1723 C C . GLY A 1 222 ? -14.993 16.861 20.404 1.00 86.94 222 GLY A C 1
ATOM 1724 O O . GLY A 1 222 ? -15.607 15.923 19.897 1.00 86.94 222 GLY A O 1
ATOM 1725 N N . PRO A 1 223 ? -14.028 17.525 19.745 1.00 84.50 223 PRO A N 1
ATOM 1726 C CA . PRO A 1 223 ? -13.670 17.236 18.356 1.00 84.50 223 PRO A CA 1
ATOM 1727 C C . PRO A 1 223 ? -12.799 15.977 18.192 1.00 84.50 223 PRO A C 1
ATOM 1729 O O . PRO A 1 223 ? -12.471 15.609 17.068 1.00 84.50 223 PRO A O 1
ATOM 1732 N N . GLY A 1 224 ? -12.374 15.339 19.288 1.00 79.00 224 GLY A N 1
ATOM 1733 C CA . GLY A 1 224 ? -11.487 14.180 19.250 1.00 79.00 224 GLY A CA 1
ATOM 1734 C C . GLY A 1 224 ? -12.221 12.909 18.826 1.00 79.00 224 GLY A C 1
ATOM 1735 O O . GLY A 1 224 ? -13.192 12.505 19.463 1.00 79.00 224 GLY A O 1
ATOM 1736 N N . GLY A 1 225 ? -11.723 12.244 17.783 1.00 80.62 225 GLY A N 1
ATOM 1737 C CA . GLY A 1 225 ? -12.211 10.943 17.315 1.00 80.62 225 GLY A CA 1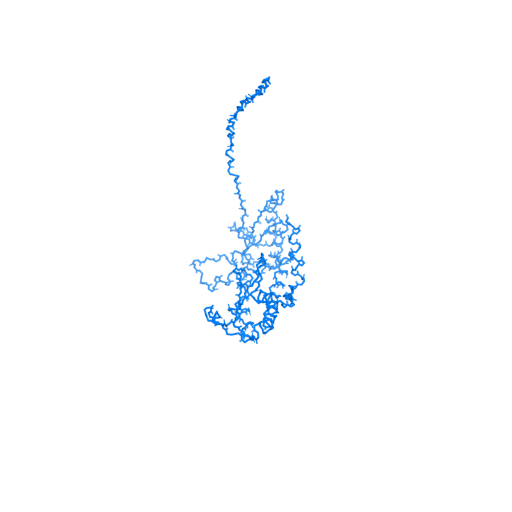
ATOM 1738 C C . GLY A 1 225 ? -11.746 9.773 18.187 1.00 80.62 225 GLY A C 1
ATOM 1739 O O . GLY A 1 225 ? -11.154 8.831 17.673 1.00 80.62 225 GLY A O 1
ATOM 1740 N N . PHE A 1 226 ? -11.953 9.848 19.503 1.00 88.94 226 PHE A N 1
ATOM 1741 C CA . PHE A 1 226 ? -11.520 8.808 20.439 1.00 88.94 226 PHE A CA 1
ATOM 1742 C C . PHE A 1 226 ? -12.382 7.545 20.353 1.00 88.94 226 PHE A C 1
ATOM 1744 O O . PHE A 1 226 ? -13.587 7.613 20.089 1.00 88.94 226 PHE A O 1
ATOM 1751 N N . SER A 1 227 ? -11.784 6.394 20.671 1.00 92.00 227 SER A N 1
ATOM 1752 C CA . SER A 1 227 ? -12.527 5.140 20.816 1.00 92.00 227 SER A CA 1
ATOM 1753 C C . SER A 1 227 ? -13.598 5.233 21.915 1.00 92.00 227 SER A C 1
ATOM 1755 O O . SER A 1 227 ? -13.477 5.999 22.878 1.00 92.00 227 SER A O 1
ATOM 1757 N N . TRP A 1 228 ? -14.646 4.409 21.807 1.00 93.75 228 TRP A N 1
ATOM 1758 C CA . TRP A 1 228 ? -15.718 4.342 22.808 1.00 93.75 228 TRP A CA 1
ATOM 1759 C C . TRP A 1 228 ? -15.194 4.076 24.222 1.00 93.75 228 TRP A C 1
ATOM 1761 O O . TRP A 1 228 ? -15.615 4.732 25.170 1.00 93.75 228 TRP A O 1
ATOM 1771 N N . ILE A 1 229 ? -14.201 3.196 24.361 1.00 95.69 229 ILE A N 1
ATOM 1772 C CA . ILE A 1 229 ? -13.589 2.873 25.655 1.00 95.69 229 ILE A CA 1
ATOM 1773 C C . ILE A 1 229 ? -12.927 4.107 26.287 1.00 95.69 229 ILE A C 1
ATOM 1775 O O . ILE A 1 229 ? -13.055 4.322 27.497 1.00 95.69 229 ILE A O 1
ATOM 1779 N N . HIS A 1 230 ? -12.262 4.959 25.498 1.00 95.38 230 HIS A N 1
ATOM 1780 C CA . HIS A 1 230 ? -11.733 6.226 26.005 1.00 95.38 230 HIS A CA 1
ATOM 1781 C C . HIS A 1 230 ? -12.856 7.160 26.462 1.00 95.38 230 HIS A C 1
ATOM 1783 O O . HIS A 1 230 ? -12.793 7.684 27.577 1.00 95.38 230 HIS A O 1
ATOM 1789 N N . ARG A 1 231 ? -13.918 7.306 25.669 1.00 95.19 231 ARG A N 1
ATOM 1790 C CA . ARG A 1 231 ? -15.069 8.170 25.987 1.00 95.19 231 ARG A CA 1
ATOM 1791 C C . ARG A 1 231 ? -15.812 7.734 27.254 1.00 95.19 231 ARG A C 1
ATOM 1793 O O . ARG A 1 231 ? -16.086 8.554 28.133 1.00 95.19 231 ARG A O 1
ATOM 1800 N N . TRP A 1 232 ? -16.042 6.433 27.422 1.00 96.38 232 TRP A N 1
ATOM 1801 C CA . TRP A 1 232 ? -16.614 5.880 28.652 1.00 96.38 232 TRP A CA 1
ATOM 1802 C C . TRP A 1 232 ? -15.688 6.081 29.851 1.00 96.38 232 TRP A C 1
ATOM 1804 O O . TRP A 1 232 ? -16.155 6.408 30.939 1.00 96.38 232 TRP A O 1
ATOM 1814 N N . SER A 1 233 ? -14.370 5.957 29.668 1.00 95.88 233 SER A N 1
ATOM 1815 C CA . SER A 1 233 ? -13.419 6.211 30.754 1.00 95.88 233 SER A CA 1
ATOM 1816 C C . SER A 1 233 ? -13.397 7.672 31.207 1.00 95.88 233 SER A C 1
ATOM 1818 O O . SER A 1 233 ? -13.318 7.927 32.407 1.00 95.88 233 SER A O 1
ATOM 1820 N N . ILE A 1 234 ? -13.556 8.619 30.273 1.00 94.25 234 ILE A N 1
ATOM 1821 C CA . ILE A 1 234 ? -13.724 10.049 30.572 1.00 94.25 234 ILE A CA 1
ATOM 1822 C C . ILE A 1 234 ? -15.017 10.267 31.358 1.00 94.25 234 ILE A C 1
ATOM 1824 O O . ILE A 1 234 ? -15.008 10.929 32.392 1.00 94.25 234 ILE A O 1
ATOM 1828 N N . THR A 1 235 ? -16.115 9.654 30.911 1.00 95.06 235 THR A N 1
ATOM 1829 C CA . THR A 1 235 ? -17.418 9.736 31.587 1.00 95.06 235 THR A CA 1
ATOM 1830 C C . THR A 1 235 ? -17.354 9.200 33.019 1.00 95.06 235 THR A C 1
ATOM 1832 O O . THR A 1 235 ? -17.933 9.783 33.932 1.00 95.06 235 THR A O 1
ATOM 1835 N N . LYS A 1 236 ? -16.579 8.133 33.239 1.00 95.75 236 LYS A N 1
ATOM 1836 C CA . LYS A 1 236 ? -16.301 7.551 34.560 1.00 95.75 236 LYS A CA 1
ATOM 1837 C C . LYS A 1 236 ? -15.215 8.290 35.356 1.00 95.75 236 LYS A C 1
ATOM 1839 O O . LYS A 1 236 ? -14.840 7.816 36.423 1.00 95.75 236 LYS A O 1
ATOM 1844 N N . GLN A 1 237 ? -14.695 9.414 34.853 1.00 95.75 237 GLN A N 1
ATOM 1845 C CA . GLN A 1 237 ? -13.629 10.211 35.479 1.00 95.75 237 GLN A CA 1
ATOM 1846 C C . GLN A 1 237 ? -12.367 9.392 35.808 1.00 95.75 237 GLN A C 1
ATOM 1848 O O . GLN A 1 237 ? -11.672 9.635 36.795 1.00 95.75 237 GLN A O 1
ATOM 1853 N N . MET A 1 238 ? -12.063 8.391 34.981 1.00 96.06 238 MET A N 1
ATOM 1854 C CA . MET A 1 238 ? -10.880 7.553 35.154 1.00 96.06 238 MET A CA 1
ATOM 1855 C C . MET A 1 238 ? -9.616 8.301 34.723 1.00 96.06 238 MET A C 1
ATOM 1857 O O . MET A 1 238 ? -9.647 9.165 33.846 1.00 96.06 238 MET A O 1
ATOM 1861 N N . LYS A 1 239 ? -8.467 7.913 35.291 1.00 93.69 239 LYS A N 1
ATOM 1862 C CA . LYS A 1 239 ? -7.163 8.431 34.861 1.00 93.69 239 LYS A CA 1
ATOM 1863 C C . LYS A 1 239 ? -6.955 8.156 33.357 1.00 93.69 239 LYS A C 1
ATOM 1865 O O . LYS A 1 239 ? -7.060 6.992 32.957 1.00 93.69 239 LYS A O 1
ATOM 1870 N N . PRO A 1 240 ? -6.607 9.171 32.542 1.00 90.50 240 PRO A N 1
ATOM 1871 C CA . PRO A 1 240 ? -6.309 8.970 31.130 1.00 90.50 240 PRO A CA 1
ATOM 1872 C C . PRO A 1 240 ? -5.162 7.978 30.923 1.00 90.50 240 PRO A C 1
ATOM 1874 O O . PRO A 1 240 ? -4.178 7.978 31.668 1.00 90.50 240 PRO A O 1
ATOM 1877 N N . ARG A 1 241 ? -5.285 7.151 29.887 1.00 93.19 241 ARG A N 1
ATOM 1878 C CA . ARG A 1 241 ? -4.217 6.279 29.391 1.00 93.19 241 ARG A CA 1
ATOM 1879 C C . ARG A 1 241 ? -4.123 6.456 27.884 1.00 93.19 241 ARG A C 1
ATOM 1881 O O . ARG A 1 241 ? -5.160 6.385 27.232 1.00 93.19 241 ARG A O 1
ATOM 1888 N N . GLY A 1 242 ? -2.921 6.713 27.378 1.00 91.75 242 GLY A N 1
ATOM 1889 C CA . GLY A 1 242 ? -2.652 6.763 25.942 1.00 91.75 242 GLY A CA 1
ATOM 1890 C C . GLY A 1 242 ? -2.582 5.361 25.350 1.00 91.75 242 GLY A C 1
ATOM 1891 O O . GLY A 1 242 ? -2.233 4.412 26.055 1.00 91.75 242 GLY A O 1
ATOM 1892 N N . GLU A 1 243 ? -2.949 5.256 24.079 1.00 94.44 243 GLU A N 1
ATOM 1893 C CA . GLU A 1 243 ? -2.728 4.063 23.262 1.00 94.44 243 GLU A CA 1
ATOM 1894 C C . GLU A 1 243 ? -1.216 3.846 23.035 1.00 94.44 243 GLU A C 1
ATOM 1896 O O . GLU A 1 243 ? -0.432 4.770 23.265 1.00 94.44 243 GLU A O 1
ATOM 1901 N N . PRO A 1 244 ? -0.776 2.645 22.620 1.00 95.69 244 PRO A N 1
ATOM 1902 C CA . PRO A 1 244 ? 0.610 2.424 22.219 1.00 95.69 244 PRO A CA 1
ATOM 1903 C C . PRO A 1 244 ? 1.036 3.369 21.087 1.00 95.69 244 PRO A C 1
ATOM 1905 O O . PRO A 1 244 ? 0.349 3.465 20.066 1.00 95.69 244 PRO A O 1
ATOM 1908 N N . ASP A 1 245 ? 2.192 4.012 21.254 1.00 94.25 245 ASP A N 1
ATOM 1909 C CA . ASP A 1 245 ? 2.797 4.846 20.214 1.00 94.25 245 ASP A CA 1
ATOM 1910 C C . ASP A 1 245 ? 3.195 3.996 19.001 1.00 94.25 245 ASP A C 1
ATOM 1912 O O . ASP A 1 245 ? 3.629 2.843 19.136 1.00 94.25 245 ASP A O 1
ATOM 1916 N N . GLU A 1 246 ? 3.078 4.564 17.803 1.00 91.62 246 GLU A N 1
ATOM 1917 C CA . GLU A 1 246 ? 3.618 3.948 16.601 1.00 91.62 246 GLU A CA 1
ATOM 1918 C C . GLU A 1 246 ? 5.139 3.714 16.715 1.00 91.62 246 GLU A C 1
ATOM 1920 O O . GLU A 1 246 ? 5.852 4.443 17.413 1.00 91.62 246 GLU A O 1
ATOM 1925 N N . PRO A 1 247 ? 5.695 2.715 16.005 1.00 93.44 247 PRO A N 1
ATOM 1926 C CA . PRO A 1 247 ? 7.139 2.540 15.932 1.00 93.44 247 PRO A CA 1
ATOM 1927 C C . PRO A 1 247 ? 7.843 3.842 15.518 1.00 93.44 247 PRO A C 1
ATOM 1929 O O . PRO A 1 247 ? 7.510 4.417 14.486 1.00 93.44 247 PRO A O 1
ATOM 1932 N N . ALA A 1 248 ? 8.868 4.266 16.265 1.00 91.81 248 ALA A N 1
ATOM 1933 C CA . ALA A 1 248 ? 9.507 5.583 16.103 1.00 91.81 248 ALA A CA 1
ATOM 1934 C C . ALA A 1 248 ? 9.986 5.905 14.672 1.00 91.81 248 ALA A C 1
ATOM 1936 O O . ALA A 1 248 ? 9.991 7.062 14.256 1.00 91.81 248 ALA A O 1
ATOM 1937 N N . PHE A 1 249 ? 10.366 4.885 13.892 1.00 89.12 249 PHE A N 1
ATOM 1938 C CA . PHE A 1 249 ? 10.765 5.084 12.498 1.00 89.12 249 PHE A CA 1
ATOM 1939 C C . PHE A 1 249 ? 9.597 5.553 11.612 1.00 89.12 249 PHE A C 1
ATOM 1941 O O . PHE A 1 249 ? 9.840 6.221 10.615 1.00 89.12 249 PHE A O 1
ATOM 1948 N N . ILE A 1 250 ? 8.345 5.225 11.949 1.00 89.44 250 ILE A N 1
ATOM 1949 C CA . ILE A 1 250 ? 7.159 5.678 11.212 1.00 89.44 250 ILE A CA 1
ATOM 1950 C C . ILE A 1 250 ? 6.954 7.182 11.418 1.00 89.44 250 ILE A C 1
ATOM 1952 O O . ILE A 1 250 ? 6.826 7.896 10.423 1.00 89.44 250 ILE A O 1
ATOM 1956 N N . ASP A 1 251 ? 7.001 7.677 12.663 1.00 87.50 251 ASP A N 1
ATOM 1957 C CA . ASP A 1 251 ? 6.917 9.122 12.949 1.00 87.50 251 ASP A CA 1
ATOM 1958 C C . ASP A 1 251 ? 8.048 9.891 12.248 1.00 87.50 251 ASP A C 1
ATOM 1960 O O . ASP A 1 251 ? 7.810 10.889 11.564 1.00 87.50 251 ASP A O 1
ATOM 1964 N N . GLU A 1 252 ? 9.284 9.382 12.313 1.00 86.88 252 GLU A N 1
ATOM 1965 C CA . GLU A 1 252 ? 10.425 10.009 11.640 1.00 86.88 252 GLU A CA 1
ATOM 1966 C C . GLU A 1 252 ? 10.190 10.154 10.124 1.00 86.88 252 GLU A C 1
ATOM 1968 O O . GLU A 1 252 ? 10.417 11.227 9.552 1.00 86.88 252 GLU A O 1
ATOM 1973 N N . GLN A 1 253 ? 9.709 9.096 9.462 1.00 83.44 253 GLN A N 1
ATOM 1974 C CA . GLN A 1 253 ? 9.417 9.128 8.026 1.00 83.44 253 GLN A CA 1
ATOM 1975 C C . GLN A 1 253 ? 8.230 10.040 7.702 1.00 83.44 253 GLN A C 1
ATOM 1977 O O . GLN A 1 253 ? 8.288 10.804 6.736 1.00 83.44 253 GLN A O 1
ATOM 1982 N N . TYR A 1 254 ? 7.184 10.034 8.528 1.00 84.00 254 TYR A N 1
ATOM 1983 C CA . TYR A 1 254 ? 6.043 10.927 8.361 1.00 84.00 254 TYR A CA 1
ATOM 1984 C C . TYR A 1 254 ? 6.460 12.403 8.434 1.00 84.00 254 TYR A C 1
ATOM 1986 O O . TYR A 1 254 ? 6.098 13.201 7.566 1.00 84.00 254 TYR A O 1
ATOM 1994 N N . ARG A 1 255 ? 7.299 12.772 9.408 1.00 86.31 255 ARG A N 1
ATOM 1995 C CA . ARG A 1 255 ? 7.809 14.145 9.552 1.00 86.31 255 ARG A CA 1
ATOM 1996 C C . ARG A 1 255 ? 8.689 14.559 8.375 1.00 86.31 255 ARG A C 1
ATOM 1998 O O . ARG A 1 255 ? 8.551 15.687 7.900 1.00 86.31 255 ARG A O 1
ATOM 2005 N N . LYS A 1 256 ? 9.525 13.655 7.849 1.00 81.12 256 LYS A N 1
ATOM 2006 C CA . LYS A 1 256 ? 10.297 13.898 6.616 1.00 81.12 256 LYS A CA 1
ATOM 2007 C C . LYS A 1 256 ? 9.386 14.177 5.419 1.00 81.12 256 LYS A C 1
ATOM 2009 O O . LYS A 1 256 ? 9.672 15.087 4.648 1.00 81.12 256 LYS A O 1
ATOM 2014 N N . LEU A 1 257 ? 8.281 13.444 5.267 1.00 75.12 257 LEU A N 1
ATOM 2015 C CA . LEU A 1 257 ? 7.322 13.673 4.178 1.00 75.12 257 LEU A CA 1
ATOM 2016 C C . LEU A 1 257 ? 6.631 15.038 4.282 1.00 75.12 257 LEU A C 1
ATOM 2018 O O . LEU A 1 257 ? 6.465 15.708 3.265 1.00 75.12 257 LEU A O 1
ATOM 2022 N N . GLN A 1 258 ? 6.272 15.474 5.491 1.00 74.88 258 GLN A N 1
ATOM 2023 C CA . GLN A 1 258 ? 5.647 16.786 5.698 1.00 74.88 258 GLN A CA 1
ATOM 2024 C C . GLN A 1 258 ? 6.594 17.951 5.385 1.00 74.88 258 GLN A C 1
ATOM 2026 O O . GLN A 1 258 ? 6.140 18.994 4.936 1.00 74.88 258 GLN A O 1
ATOM 2031 N N . GLN A 1 259 ? 7.905 17.773 5.568 1.00 74.94 259 GLN A N 1
ATOM 2032 C CA . GLN A 1 259 ? 8.915 18.789 5.243 1.00 74.94 259 GLN A CA 1
ATOM 2033 C C . GLN A 1 259 ? 9.215 18.907 3.738 1.00 74.94 259 GLN A C 1
ATOM 2035 O O . GLN A 1 259 ? 9.863 19.863 3.322 1.00 74.94 259 GLN A O 1
ATOM 2040 N N . ARG A 1 260 ? 8.789 17.930 2.924 1.00 60.62 260 ARG A N 1
ATOM 2041 C CA . ARG A 1 260 ? 8.994 17.914 1.462 1.00 60.62 260 ARG A CA 1
ATOM 2042 C C . ARG A 1 260 ? 7.842 18.555 0.677 1.00 60.62 260 ARG A C 1
ATOM 2044 O O . ARG A 1 260 ? 7.954 18.653 -0.543 1.00 60.62 260 ARG A O 1
ATOM 2051 N N . ARG A 1 261 ? 6.747 18.925 1.346 1.00 47.47 261 ARG A N 1
ATOM 2052 C CA . ARG A 1 261 ? 5.585 19.620 0.771 1.00 47.47 261 ARG A CA 1
ATOM 2053 C C . ARG A 1 261 ? 5.716 21.125 0.943 1.00 47.47 261 ARG A C 1
ATOM 2055 O O . ARG A 1 261 ? 5.251 21.832 0.026 1.00 47.47 261 ARG A O 1
#

Secondary structure (DSSP, 8-state):
-----PPP----------------PPPP---EEEEEET--SS----SHHHHHHHHHHHHHHHHHHT--EEEEE-TTS-TTS-HHHHHHHHHHHHHTT-EEEE--SS---TTTS-HHHHHHHHHHTTHHHHHHHHTTTHHHHHHHHHHHHHHHHHHHHHHHHHHHHHHHSS-----------HHHHHHHHHHHHHHHHTTPPP--HHHHTTSGGGGS-----SS----HHHHHHHHTTPPP-PPPPPPHHHHHHHHHHHHT-

pLDDT: mean 88.0, std 14.24, range [41.47, 98.25]

Solvent-accessible surface area (backbone atoms only — not comparable to full-atom values): 16131 Å² total; per-residue (Å²): 138,89,83,87,82,85,84,83,83,81,84,80,82,81,80,83,77,82,75,81,73,76,81,74,74,79,78,88,80,85,84,52,73,42,70,44,30,84,60,63,95,80,79,68,68,57,44,60,70,52,34,46,56,50,49,54,63,66,45,46,63,32,48,77,68,70,48,74,39,36,40,21,25,18,70,52,64,41,76,86,38,51,70,68,51,49,31,58,50,51,48,50,46,46,74,56,64,32,49,79,46,67,47,26,14,71,65,72,56,74,93,80,41,57,70,72,59,47,52,48,29,44,59,60,12,38,53,53,57,49,55,47,51,31,76,72,56,57,42,57,51,53,52,51,50,59,67,44,45,56,63,51,52,49,50,44,50,55,50,47,57,52,49,35,31,74,66,66,71,43,82,71,73,80,85,85,88,82,71,99,46,69,70,48,69,73,41,42,71,58,48,58,49,50,44,44,76,74,68,55,78,92,72,54,70,74,62,38,61,67,46,68,67,76,70,56,69,70,74,71,82,72,94,71,89,67,55,68,69,56,34,36,27,56,53,68,69,48,83,88,77,83,76,76,77,75,63,68,70,55,58,54,51,52,54,54,56,64,75,74,110

Sequence (261 aa):
MSRCRRVAFAALTISLTTSLVPAQSPTKQVAITIDDLPLGGDGSPCDFQSVRRMTARLLEPFIAQRVPVTGFVNEGRCRDMTPRELHAALDMWLRAGADLGNHTYSHADLSHTPVAQYKDEITRGDTVTRAALAGRGDHEVVERVTQAYVPYLESVVAFFEGRAREVAGHAFPQILLLHANRLNAEAMSAVLRMLRARGYEFVTLDQALQDEAYRLPDLYAGPGGFSWIHRWSITKQMKPRGEPDEPAFIDEQYRKLQQRR

Foldseek 3Di:
DDDDDDDDDDDDDDPPDPDPDPDDDPDDDDAAEAEEPLDDPPPFQLDLVRSQVVLVVVLVVCLVVVHEYEYEFQQQDSVVDDLVSSLVSVLSCVVSVYHYHYCFHHVDDPVPDPPVVRVVRRVNSCDSVLVSVVVVVVVVVVVVCLVQVLVLVLQLVVVVQVLCCVLVVDGADDDDDDDPDDSCVVCVVVNVVSCVVVPDDDDDPVVRCVDCLVVQDFPDDDPDPDDPSQRSCVVVVHDDDDGDDRDPVVVVVVVVVVVVD

Nearest PDB structures (foldseek):
  3h8l-assembly1_B  TM=5.794E-01  e=1.089E-02  Acidianus ambivalens
  4lcb-assembly1_A  TM=2.526E-01  e=6.447E-01  Acidianus hospitalis W1
  4mnd-assembly1_A-2  TM=1.937E-01  e=1.930E+00  Archaeoglobus fulgidus
  5usf-assembly1_A  TM=3.231E-01  e=6.936E+00  Leishmania donovani BPK282A1
  3p0i-assembly1_A  TM=2.993E-01  e=7.834E+00  Leishmania major